Protein 1UOZ (pdb70)

Sequence (300 aa):
GHIEGRHANPLAGKPFYVDPASAAMVAARNANPPNAAEELLTSVANTPQQSSYWLDQAFPPATVGGTVARYTGAAQAAGAMPVLTLYGIPHRDCGSYASGGFATGTDYRGWIDAVASSGLGSSSSPATIIVEPDALAMMADCLSPDQRQERFDLVRYAVDTLTRDPAAAVYVDAGHSRRWLSAEEAMAARLNDVGVGRARGFSLNVSNFYTTDEEIGYGEAISGLTNGSSHYVIDTSRNGAGPAPDAPLNWCNPSGRALGAPPTTATAGAHADAYLWIKRPGESDGTCGRGEPQAGRFVSQYAIDLAHHNAGQ

Secondary structure (DSSP, 8-state):
---PPP---TTSSSPBPPPTT-HHHHHHHH-SS--HHHHHHHTS---EEE-TTS-HHHHHHHHHHHHHHHHHTT-B-EEEE---TTBGGGSTT-B--SSHHHHHHHHHHHHHHHTT--EEEEE-TTHHHHGGGS-HHHHHHHHHHHHHHHHHHTTSTTEEEEEE---TTSS-HHHHHHHHHHTTGGGSSEEEE-TT----HHHHHHHHHHHHHHTTT-EEEEE-TT-TT-PPPS-TTTTSS-SS----PPSBS--SSTTEEEEE--S-TTB----TTTTPPPTT-B-HHHHHHHHHHTT-

CATH classification: 3.20.20.40

Solvent-accessible surface area: 12615 Å² total; per-residue (Å²): 123,171,157,134,65,248,180,97,40,52,3,52,83,76,90,18,21,46,30,66,73,16,51,4,25,76,17,13,155,108,26,143,105,118,37,73,17,8,56,36,0,3,86,19,23,22,5,45,42,0,30,67,76,50,59,45,97,80,0,13,52,36,0,46,183,13,2,35,40,0,109,95,62,41,7,6,1,4,0,0,0,24,0,3,3,72,21,20,46,59,56,70,17,62,32,13,19,81,68,6,107,61,0,91,27,0,0,66,17,0,20,90,11,1,44,86,30,32,0,0,0,0,1,1,5,30,3,1,4,45,0,86,69,22,58,112,120,79,73,84,65,6,10,43,2,0,58,55,0,0,60,26,0,39,202,5,116,37,13,5,1,0,1,2,0,4,19,26,155,92,27,60,12,119,39,0,3,62,23,0,77,64,0,4,1,68,132,15,60,0,0,0,0,0,13,35,18,3,26,57,26,111,54,0,20,45,22,0,48,47,0,1,64,84,5,154,30,10,43,0,0,0,0,0,0,11,8,50,54,4,48,14,112,144,48,133,64,29,100,1,19,29,97,40,31,4,13,10,40,91,23,41,48,87,35,81,10,93,56,9,4,0,18,2,5,0,10,51,0,1,23,1,18,0,59,1,70,135,74,38,50,139,27,39,162,35,31,40,100,50,0,24,54,13,0,91,71,45,71,108

Organism: Mycobacterium tuberculosis (strain ATCC 25618 / H37Rv) (NCBI:txid83332)

Foldseek 3Di:
DDDDDDDDQLQPDFAADQDCPDPLNVCQVPDVVHDVLSVVLSRFHAAAEDEVVQFLVGVLVVLLVQLVVQVVVRHEHEYEYAAQACGPVPPLPGHHDPDLVRLLSNLLSNLNSCALGAYEYEYHACQLLVLVSDDPVVSVSSLQSLLSSLVRNCVNVNYQYAYEQEEPPGDALVSSLVSCVSSPQVSHQYHEYQQLHAAAPVSRLVSQVSNCVSNVNHAYEYAQQWHCPGFDPDDPLSSFLHALTARGDGWDCPDDHPRHRIHHNHDRFQAGCGCSVPRDDRGGDGHSVRSVRRHVSVVD

InterPro domains:
  IPR016288 1, 4-beta cellobiohydrolase [PF01341] (93-378)
  IPR016288 1, 4-beta cellobiohydrolase [PIRSF001100] (3-379)
  IPR016288 1, 4-beta cellobiohydrolase [PR00733] (111-130)
  IPR016288 1, 4-beta cellobiohydrolase [PR00733] (155-168)
  IPR016288 1, 4-beta cellobiohydrolase [PR00733] (183-198)
  IPR016288 1, 4-beta cellobiohydrolase [PR00733] (238-251)
  IPR016288 1, 4-beta cellobiohydrolase [PR00733] (268-278)
  IPR016288 1, 4-beta cellobiohydrolase [PR00733] (298-311)
  IPR016288 1, 4-beta cellobiohydrolase [PR00733] (316-336)
  IPR016288 1, 4-beta cellobiohydrolase [PR00733] (340-354)
  IPR016288 1, 4-beta cellobiohydrolase [PTHR34876] (52-378)
  IPR036434 1, 4-beta cellobiohydrolase superfamily [G3DSA:3.20.20.40] (95-380)
  IPR036434 1, 4-beta cellobiohydrolase superfamily [SSF51989] (85-379)

Structure (mmCIF, N/CA/C/O backbone):
data_1UOZ
#
_entry.id   1UOZ
#
_cell.length_a   61.940
_cell.length_b   92.627
_cell.length_c   46.677
_cell.angle_alpha   90.00
_cell.angle_beta   90.00
_cell.angle_gamma   90.00
#
_symmetry.space_group_name_H-M   'P 21 21 2'
#
loop_
_entity.id
_entity.type
_entity.pdbx_description
1 polymer 'PUTATIVE CELLULASE'
2 branched alpha-D-glucopyranose-(1-4)-1,4-dithio-beta-D-glucopyranose-(1-4)-1,4-dithio-beta-D-glucopyranose
3 non-polymer 4-thio-beta-D-glucopyranose
4 non-polymer GLYCEROL
5 non-polymer 'SULFATE ION'
6 water water
#
loop_
_atom_site.group_PDB
_atom_site.id
_atom_site.type_symbol
_atom_site.label_atom_id
_atom_site.label_alt_id
_atom_site.label_comp_id
_atom_site.label_asym_id
_atom_site.label_entity_id
_atom_site.label_seq_id
_atom_site.pdbx_PDB_ins_code
_atom_site.Cartn_x
_atom_site.Cartn_y
_atom_site.Cartn_z
_atom_site.occupancy
_atom_site.B_iso_or_equiv
_atom_site.auth_seq_id
_atom_site.auth_comp_id
_atom_site.auth_asym_id
_atom_site.auth_atom_id
_atom_site.pdbx_PDB_model_num
ATOM 1 N N . GLY A 1 15 ? -8.046 12.004 -23.246 1.00 23.36 80 GLY A N 1
ATOM 2 C CA . GLY A 1 15 ? -6.750 11.485 -23.755 1.00 23.03 80 GLY A CA 1
ATOM 3 C C . GLY A 1 15 ? -6.088 10.387 -22.928 1.00 21.38 80 GLY A C 1
ATOM 4 O O . GLY A 1 15 ? -6.507 10.001 -21.823 1.00 21.71 80 GLY A O 1
ATOM 5 N N . HIS A 1 16 ? -5.043 9.847 -23.522 1.00 19.32 81 HIS A N 1
ATOM 6 C CA . HIS A 1 16 ? -4.095 8.955 -22.881 1.00 16.68 81 HIS A CA 1
ATOM 7 C C . HIS A 1 16 ? -3.594 9.508 -21.542 1.00 15.23 81 HIS A C 1
ATOM 8 O O . HIS A 1 16 ? -3.403 10.741 -21.406 1.00 15.90 81 HIS A O 1
ATOM 15 N N . ILE A 1 17 ? -3.376 8.612 -20.576 1.00 15.30 82 ILE A N 1
ATOM 16 C CA . ILE A 1 17 ? -2.769 8.951 -19.308 1.00 15.37 82 ILE A CA 1
ATOM 17 C C . ILE A 1 17 ? -1.399 8.236 -19.200 1.00 14.14 82 ILE A C 1
ATOM 18 O O . ILE A 1 17 ? -1.339 7.001 -19.279 1.00 16.04 82 ILE A O 1
ATOM 23 N N . GLU A 1 18 ? -0.307 8.984 -19.059 1.00 13.98 83 GLU A N 1
ATOM 24 C CA . GLU A 1 18 ? 0.999 8.389 -18.919 1.00 13.73 83 GLU A CA 1
ATOM 25 C C . GLU A 1 18 ? 1.145 7.611 -17.625 1.00 13.80 83 GLU A C 1
ATOM 26 O O . GLU A 1 18 ? 0.476 7.888 -16.609 1.00 16.13 83 GLU A O 1
ATOM 32 N N . GLY A 1 19 ? 2.024 6.620 -17.647 1.00 14.37 84 GLY A N 1
ATOM 33 C CA . GLY A 1 19 ? 2.465 5.984 -16.425 1.00 15.39 84 GLY A CA 1
ATOM 34 C C . GLY A 1 19 ? 3.391 6.915 -15.650 1.00 16.66 84 GLY A C 1
ATOM 35 O O . GLY A 1 19 ? 3.855 7.942 -16.145 1.00 18.15 84 GLY A O 1
ATOM 36 N N . ARG A 1 20 ? 3.676 6.556 -14.406 1.00 18.21 85 ARG A N 1
ATOM 37 C CA . ARG A 1 20 ? 4.550 7.393 -13.574 1.00 19.88 85 ARG A CA 1
ATOM 38 C C . ARG A 1 20 ? 6.025 7.348 -14.029 1.00 20.38 85 ARG A C 1
ATOM 39 O O . ARG A 1 20 ? 6.529 6.298 -14.437 1.00 21.63 85 ARG A O 1
ATOM 47 N N . HIS A 1 21 ? 6.727 8.479 -13.965 1.00 22.16 86 HIS A N 1
ATOM 48 C CA . HIS A 1 21 ? 8.188 8.478 -14.126 1.00 22.83 86 HIS A CA 1
ATOM 49 C C . HIS A 1 21 ? 8.883 8.100 -12.825 1.00 23.25 86 HIS A C 1
ATOM 50 O O . HIS A 1 21 ? 9.991 7.553 -12.866 1.00 25.05 86 HIS A O 1
ATOM 57 N N . ALA A 1 23 ? 10.285 9.523 -10.311 1.00 20.59 88 ALA A N 1
ATOM 58 C CA . ALA A 1 23 ? 11.013 10.794 -10.240 1.00 18.41 88 ALA A CA 1
ATOM 59 C C . ALA A 1 23 ? 11.271 11.210 -8.791 1.00 15.55 88 ALA A C 1
ATOM 60 O O . ALA A 1 23 ? 10.717 10.663 -7.876 1.00 17.47 88 ALA A O 1
ATOM 62 N N . ASN A 1 24 ? 12.086 12.219 -8.605 1.00 12.49 89 ASN A N 1
ATOM 63 C CA . ASN A 1 24 ? 12.546 12.622 -7.274 1.00 9.21 89 ASN A CA 1
ATOM 64 C C . ASN A 1 24 ? 11.413 13.410 -6.601 1.00 8.85 89 ASN A C 1
ATOM 65 O O . ASN A 1 24 ? 11.042 14.458 -7.094 1.00 9.55 89 ASN A O 1
ATOM 70 N N . PRO A 1 25 ? 10.863 12.929 -5.474 1.00 8.60 90 PRO A N 1
ATOM 71 C CA . PRO A 1 25 ? 9.739 13.647 -4.843 1.00 8.61 90 PRO A CA 1
ATOM 72 C C . PRO A 1 25 ? 10.144 14.994 -4.257 1.00 7.46 90 PRO A C 1
ATOM 73 O O . PRO A 1 25 ? 9.264 15.805 -3.927 1.00 8.96 90 PRO A O 1
ATOM 77 N N . LEU A 1 26 ? 11.448 15.223 -4.119 1.00 7.24 91 LEU A N 1
ATOM 78 C CA . LEU A 1 26 ? 11.943 16.447 -3.540 1.00 6.80 91 LEU A CA 1
ATOM 79 C C . LEU A 1 26 ? 12.198 17.543 -4.571 1.00 7.41 91 LEU A C 1
ATOM 80 O O . LEU A 1 26 ? 12.498 18.677 -4.215 1.00 8.29 91 LEU A O 1
ATOM 85 N N . ALA A 1 27 ? 12.138 17.209 -5.857 1.00 8.54 92 ALA A N 1
ATOM 86 C CA . ALA A 1 27 ? 12.378 18.193 -6.905 1.00 9.67 92 ALA A CA 1
ATOM 87 C C . ALA A 1 27 ? 11.057 18.918 -7.201 1.00 10.85 92 ALA A C 1
ATOM 88 O O . ALA A 1 27 ? 9.972 18.361 -7.085 1.00 14.43 92 ALA A O 1
ATOM 90 N N . GLY A 1 28 ? 11.138 20.165 -7.528 1.00 11.88 93 GLY A N 1
ATOM 91 C CA . GLY A 1 28 ? 9.943 20.862 -8.020 1.00 12.81 93 GLY A CA 1
ATOM 92 C C . GLY A 1 28 ? 9.369 22.012 -7.257 1.00 13.51 93 GLY A C 1
ATOM 93 O O . GLY A 1 28 ? 8.640 22.816 -7.842 1.00 15.59 93 GLY A O 1
ATOM 94 N N . LYS A 1 29 ? 9.624 22.096 -5.962 1.00 12.27 94 LYS A N 1
ATOM 95 C CA . LYS A 1 29 ? 9.362 23.320 -5.230 1.00 12.26 94 LYS A CA 1
ATOM 96 C C . LYS A 1 29 ? 10.439 23.487 -4.166 1.00 9.55 94 LYS A C 1
ATOM 97 O O . LYS A 1 29 ? 11.169 22.533 -3.802 1.00 10.24 94 LYS A O 1
ATOM 103 N N . PRO A 1 30 ? 10.611 24.715 -3.715 1.00 8.46 95 PRO A N 1
ATOM 104 C CA . PRO A 1 30 ? 11.647 24.988 -2.725 1.00 8.54 95 PRO A CA 1
ATOM 105 C C . PRO A 1 30 ? 11.344 24.270 -1.427 1.00 6.30 95 PRO A C 1
ATOM 106 O O . PRO A 1 30 ? 10.193 23.988 -1.120 1.00 7.21 95 PRO A O 1
ATOM 110 N N . PHE A 1 31 ? 12.369 24.060 -0.627 1.00 6.48 96 PHE A N 1
ATOM 111 C CA . PHE A 1 31 ? 12.173 23.607 0.730 1.00 5.98 96 PHE A CA 1
ATOM 112 C C . PHE A 1 31 ? 11.702 24.754 1.610 1.00 5.80 96 PHE A C 1
ATOM 113 O O . PHE A 1 31 ? 12.091 25.901 1.433 1.00 6.91 96 PHE A O 1
ATOM 121 N N . TYR A 1 32 ? 10.835 24.432 2.564 1.00 5.82 97 TYR A N 1
ATOM 122 C CA . TYR A 1 32 ? 10.217 25.426 3.417 1.00 5.73 97 TYR A CA 1
ATOM 123 C C . TYR A 1 32 ? 11.190 26.021 4.430 1.00 5.74 97 TYR A C 1
ATOM 124 O O . TYR A 1 32 ? 11.864 25.281 5.144 1.00 6.64 97 TYR A O 1
ATOM 133 N N . VAL A 1 33 ? 11.211 27.340 4.512 1.00 6.24 98 VAL A N 1
ATOM 134 C CA . VAL A 1 33 ? 11.975 28.067 5.508 1.00 6.46 98 VAL A CA 1
ATOM 135 C C . VAL A 1 33 ? 11.050 28.338 6.693 1.00 6.85 98 VAL A C 1
ATOM 136 O O . VAL A 1 33 ? 10.049 29.031 6.575 1.00 8.34 98 VAL A O 1
ATOM 140 N N . ASP A 1 34 ? 11.378 27.790 7.854 1.00 7.34 99 ASP A N 1
ATOM 141 C CA . ASP A 1 34 ? 10.579 27.980 9.045 1.00 7.83 99 ASP A CA 1
ATOM 142 C C . ASP A 1 34 ? 10.675 29.449 9.482 1.00 7.41 99 ASP A C 1
ATOM 143 O O . ASP A 1 34 ? 11.761 29.929 9.845 1.00 8.28 99 ASP A O 1
ATOM 148 N N . PRO A 1 35 ? 9.570 30.181 9.476 1.00 8.53 100 PRO A N 1
ATOM 149 C CA . PRO A 1 35 ? 9.615 31.606 9.796 1.00 9.55 100 PRO A CA 1
ATOM 150 C C . PRO A 1 35 ? 9.811 31.900 11.277 1.00 9.48 100 PRO A C 1
ATOM 151 O O . PRO A 1 35 ? 10.016 33.072 11.614 1.00 12.16 100 PRO A O 1
ATOM 155 N N . ALA A 1 36 ? 9.716 30.901 12.138 1.00 9.74 101 ALA A N 1
ATOM 156 C CA . ALA A 1 36 ? 9.760 31.061 13.570 1.00 11.11 101 ALA A CA 1
ATOM 157 C C . ALA A 1 36 ? 10.900 30.261 14.190 1.00 10.26 101 ALA A C 1
ATOM 158 O O . ALA A 1 36 ? 10.880 30.016 15.382 1.00 11.63 101 ALA A O 1
ATOM 160 N N . SER A 1 37 ? 11.900 29.860 13.409 1.00 8.88 102 SER A N 1
ATOM 161 C CA . SER A 1 37 ? 13.016 29.135 13.956 1.00 8.75 102 SER A CA 1
ATOM 162 C C . SER A 1 37 ? 13.789 30.012 14.948 1.00 7.92 102 SER A C 1
ATOM 163 O O . SER A 1 37 ? 13.736 31.238 14.901 1.00 7.96 102 SER A O 1
ATOM 166 N N . ALA A 1 38 ? 14.577 29.349 15.795 1.00 7.78 103 ALA A N 1
ATOM 167 C CA . ALA A 1 38 ? 15.471 30.050 16.686 1.00 7.66 103 ALA A CA 1
ATOM 168 C C . ALA A 1 38 ? 16.443 30.911 15.899 1.00 7.64 103 ALA A C 1
ATOM 169 O O . ALA A 1 38 ? 16.762 32.033 16.333 1.00 8.11 103 ALA A O 1
ATOM 171 N N . ALA A 1 39 ? 16.914 30.450 14.741 1.00 7.71 104 ALA A N 1
ATOM 172 C CA . ALA A 1 39 ? 17.818 31.258 13.930 1.00 7.70 104 ALA A CA 1
ATOM 173 C C . ALA A 1 39 ? 17.116 32.519 13.440 1.00 7.36 104 ALA A C 1
ATOM 174 O O . ALA A 1 39 ? 17.719 33.591 13.420 1.00 7.68 104 ALA A O 1
ATOM 176 N N . MET A 1 40 ? 15.861 32.403 13.006 1.00 7.39 105 MET A N 1
ATOM 177 C CA . MET A 1 40 ? 15.143 33.576 12.546 1.00 7.72 105 MET A CA 1
ATOM 178 C C . MET A 1 40 ? 14.922 34.573 13.665 1.00 7.88 105 MET A C 1
ATOM 179 O O . MET A 1 40 ? 15.075 35.768 13.477 1.00 8.69 105 MET A O 1
ATOM 184 N N . VAL A 1 41 ? 14.583 34.089 14.845 1.00 7.97 106 VAL A N 1
ATOM 185 C CA . VAL A 1 41 ? 14.432 34.953 16.010 1.00 8.90 106 VAL A CA 1
ATOM 186 C C . VAL A 1 41 ? 15.750 35.673 16.278 1.00 8.61 106 VAL A C 1
ATOM 187 O O . VAL A 1 41 ? 15.766 36.903 16.520 1.00 9.74 106 VAL A O 1
ATOM 191 N N . ALA A 1 42 ? 16.853 34.949 16.272 1.00 8.68 107 ALA A N 1
ATOM 192 C CA . AL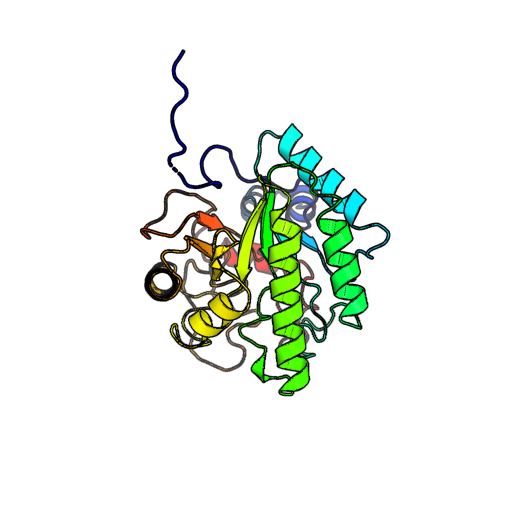A A 1 42 ? 18.164 35.575 16.508 1.00 9.26 107 ALA A CA 1
ATOM 193 C C . ALA A 1 42 ? 18.518 36.572 15.409 1.00 9.31 107 ALA A C 1
ATOM 194 O O . ALA A 1 42 ? 19.051 37.665 15.713 1.00 10.82 107 ALA A O 1
ATOM 196 N N . ALA A 1 43 ? 18.257 36.253 14.160 1.00 8.66 108 ALA A N 1
ATOM 197 C CA . ALA A 1 43 ? 18.602 37.142 13.054 1.00 8.96 108 ALA A CA 1
ATOM 198 C C . ALA A 1 43 ? 17.806 38.427 13.147 1.00 8.79 108 ALA A C 1
ATOM 199 O O . ALA A 1 43 ? 18.323 39.511 12.904 1.00 10.17 108 ALA A O 1
ATOM 201 N N . ARG A 1 44 ? 16.534 38.331 13.489 1.00 8.89 109 ARG A N 1
ATOM 202 C CA . ARG A 1 44 ? 15.678 39.497 13.602 1.00 10.89 109 ARG A CA 1
ATOM 203 C C . ARG A 1 44 ? 16.071 40.375 14.807 1.00 10.79 109 ARG A C 1
ATOM 204 O O . ARG A 1 44 ? 15.909 41.584 14.770 1.00 13.65 109 ARG A O 1
ATOM 218 N N . ASN A 1 45 ? 16.614 39.775 15.855 1.00 10.43 110 ASN A N 1
ATOM 219 C CA . ASN A 1 45 ? 17.007 40.488 17.065 1.00 10.85 110 ASN A CA 1
ATOM 220 C C . ASN A 1 45 ? 18.359 41.115 16.993 1.00 10.91 110 ASN A C 1
ATOM 221 O O . ASN A 1 45 ? 18.632 42.035 17.783 1.00 12.50 110 ASN A O 1
ATOM 226 N N . ALA A 1 46 ? 19.217 40.663 16.086 1.00 10.89 111 ALA A N 1
ATOM 227 C CA . ALA A 1 46 ? 20.590 41.129 16.014 1.00 11.57 111 ALA A CA 1
ATOM 228 C C . ALA A 1 46 ? 20.630 42.640 15.799 1.00 10.87 111 ALA A C 1
ATOM 229 O O . ALA A 1 46 ? 19.999 43.186 14.916 1.00 12.29 111 ALA A O 1
ATOM 231 N N . ASN A 1 47 ? 21.410 43.307 16.635 1.00 12.06 112 ASN A N 1
ATOM 232 C CA . ASN A 1 47 ? 21.541 44.736 16.580 1.00 11.11 112 ASN A CA 1
ATOM 233 C C . ASN A 1 47 ? 23.031 45.092 16.689 1.00 13.24 112 ASN A C 1
ATOM 234 O O . ASN A 1 47 ? 23.510 45.053 17.809 1.00 15.97 112 ASN A O 1
ATOM 239 N N . PRO A 1 48 ? 23.738 45.396 15.588 1.00 13.46 113 PRO A N 1
ATOM 240 C CA . PRO A 1 48 ? 23.169 45.586 14.260 1.00 13.38 113 PRO A CA 1
ATOM 241 C C . PRO A 1 48 ? 22.876 44.241 13.598 1.00 11.51 113 PRO A C 1
ATOM 242 O O . PRO A 1 48 ? 23.360 43.207 14.071 1.00 13.11 113 PRO A O 1
ATOM 246 N N . PRO A 1 49 ? 22.218 44.273 12.454 1.00 13.74 114 PRO A N 1
ATOM 247 C CA . PRO A 1 49 ? 21.981 43.053 11.701 1.00 13.91 114 PRO A CA 1
ATOM 248 C C . PRO A 1 49 ? 23.302 42.273 11.511 1.00 12.22 114 PRO A C 1
ATOM 249 O O . PRO A 1 49 ? 24.369 42.873 11.316 1.00 13.50 114 PRO A O 1
ATOM 253 N N . ASN A 1 50 ? 23.214 40.940 11.536 1.00 11.30 115 ASN A N 1
ATOM 254 C CA . ASN A 1 50 ? 24.357 40.076 11.349 1.00 9.61 115 ASN A CA 1
ATOM 255 C C A ASN A 1 50 ? 24.216 39.237 10.092 0.60 9.39 115 ASN A C 1
ATOM 256 C C B ASN A 1 50 ? 23.961 39.291 10.115 0.40 9.36 115 ASN A C 1
ATOM 257 O O A ASN A 1 50 ? 23.225 38.497 9.940 0.60 10.08 115 ASN A O 1
ATOM 258 O O B ASN A 1 50 ? 23.116 38.399 10.173 0.40 10.03 115 ASN A O 1
ATOM 263 N N A ALA A 1 51 ? 25.210 39.328 9.204 0.60 8.75 116 ALA A N 1
ATOM 264 N N B ALA A 1 51 ? 24.514 39.686 8.982 0.40 8.52 116 ALA A N 1
ATOM 265 C CA A ALA A 1 51 ? 25.146 38.655 7.887 0.60 8.50 116 ALA A CA 1
ATOM 266 C CA B ALA A 1 51 ? 24.190 39.061 7.707 0.40 8.44 116 ALA A CA 1
ATOM 267 C C A ALA A 1 51 ? 25.067 37.144 8.028 0.60 7.63 116 ALA A C 1
ATOM 268 C C B ALA A 1 51 ? 24.269 37.545 7.733 0.40 7.10 116 ALA A C 1
ATOM 269 O O A ALA A 1 51 ? 24.359 36.455 7.274 0.60 7.79 116 ALA A O 1
ATOM 270 O O B ALA A 1 51 ? 23.500 36.858 7.061 0.40 7.12 116 ALA A O 1
ATOM 273 N N A GLU A 1 52 ? 25.811 36.611 8.993 0.60 8.01 117 GLU A N 1
ATOM 274 N N B GLU A 1 52 ? 25.228 37.029 8.479 0.40 7.47 117 GLU A N 1
ATOM 275 C CA A GLU A 1 52 ? 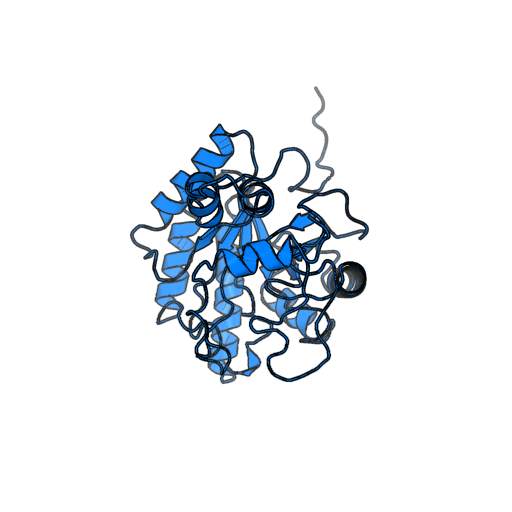25.887 35.166 9.235 0.60 8.26 117 GLU A CA 1
ATOM 276 C CA B GLU A 1 52 ? 25.483 35.599 8.474 0.40 8.41 117 GLU A CA 1
ATOM 277 C C A GLU A 1 52 ? 24.554 34.621 9.701 0.60 8.03 117 GLU A C 1
ATOM 278 C C B GLU A 1 52 ? 24.400 34.852 9.272 0.40 8.70 117 GLU A C 1
ATOM 279 O O A GLU A 1 52 ? 24.025 33.663 9.100 0.60 8.60 117 GLU A O 1
ATOM 280 O O B GLU A 1 52 ? 23.929 33.767 8.900 0.40 9.27 117 GLU A O 1
ATOM 291 N N A LEU A 1 53 ? 23.974 35.275 10.706 0.60 7.35 118 LEU A N 1
ATOM 292 N N B LEU A 1 53 ? 23.971 35.436 10.375 0.40 8.83 118 LEU A N 1
ATOM 293 C CA A LEU A 1 53 ? 22.687 34.822 11.225 0.60 7.44 118 LEU A CA 1
ATOM 294 C CA B LEU A 1 53 ? 22.861 34.852 11.096 0.40 8.49 118 LEU A CA 1
ATOM 295 C C A LEU A 1 53 ? 21.584 34.924 10.197 0.60 6.68 118 LEU A C 1
ATOM 296 C C B LEU A 1 53 ? 21.620 34.928 10.193 0.40 7.19 118 LEU A C 1
ATOM 297 O O A LEU A 1 53 ? 20.771 34.016 10.088 0.60 7.62 118 LEU A O 1
ATOM 298 O O B LEU A 1 53 ? 20.795 34.010 10.120 0.40 7.69 118 LEU A O 1
ATOM 307 N N . THR A 1 54 ? 21.511 36.035 9.478 1.00 7.97 119 THR A N 1
ATOM 308 C CA . THR A 1 54 ? 20.493 36.167 8.473 1.00 8.84 119 THR A CA 1
ATOM 309 C C . THR A 1 54 ? 20.586 35.083 7.404 1.00 8.52 119 THR A C 1
ATOM 310 O O . THR A 1 54 ? 19.547 34.519 7.002 1.00 10.38 119 THR A O 1
ATOM 314 N N . SER A 1 55 ? 21.779 34.794 6.960 1.00 8.63 120 SER A N 1
ATOM 315 C CA . SER A 1 55 ? 21.973 33.769 5.929 1.00 9.75 120 SER A CA 1
ATOM 316 C C . SER A 1 55 ? 21.426 32.427 6.426 1.00 7.31 120 SER A C 1
ATOM 317 O O . SER A 1 55 ? 20.696 31.713 5.730 1.00 7.90 120 SER A O 1
ATOM 320 N N . VAL A 1 56 ? 21.833 32.047 7.638 1.00 6.23 121 VAL A N 1
ATOM 321 C CA . VAL A 1 56 ? 21.406 30.783 8.209 1.00 6.06 121 VAL A CA 1
ATOM 322 C C . VAL A 1 56 ? 19.887 30.739 8.377 1.00 5.77 121 VAL A C 1
ATOM 323 O O . VAL A 1 56 ? 19.233 29.753 8.014 1.00 5.93 121 VAL A O 1
ATOM 327 N N . ALA A 1 57 ? 19.310 31.815 8.915 1.00 6.25 122 ALA A N 1
ATOM 328 C CA . ALA A 1 57 ? 17.885 31.881 9.167 1.00 7.18 122 ALA A CA 1
ATOM 329 C C . ALA A 1 57 ? 17.069 31.722 7.894 1.00 7.29 122 ALA A C 1
ATOM 330 O O . ALA A 1 57 ? 15.950 31.193 7.916 1.00 8.13 122 ALA A O 1
ATOM 332 N N . ASN A 1 58 ? 17.589 32.212 6.781 1.00 6.73 123 ASN A N 1
ATOM 333 C CA . ASN A 1 58 ? 16.889 32.182 5.503 1.00 7.55 123 ASN A CA 1
ATOM 334 C C . ASN A 1 58 ? 17.151 30.904 4.732 1.00 6.35 123 ASN A C 1
ATOM 335 O O . ASN A 1 58 ? 16.664 30.794 3.603 1.00 8.14 123 ASN A O 1
ATOM 340 N N . THR A 1 59 ? 17.845 29.928 5.297 1.00 5.54 124 THR A N 1
ATOM 341 C CA . THR A 1 59 ? 18.107 28.663 4.633 1.00 5.60 124 THR A CA 1
ATOM 342 C C . THR A 1 59 ? 17.120 27.622 5.181 1.00 5.17 124 THR A C 1
ATOM 343 O O . THR A 1 59 ? 17.024 27.487 6.405 1.00 5.67 124 THR A O 1
ATOM 347 N N . PRO A 1 60 ? 16.421 26.882 4.336 1.00 4.90 125 PRO A N 1
ATOM 348 C CA . PRO A 1 60 ? 15.461 25.889 4.825 1.00 5.05 125 PRO A CA 1
ATOM 349 C C . PRO A 1 60 ? 16.161 24.777 5.566 1.00 4.58 125 PRO A C 1
ATOM 350 O O . PRO A 1 60 ? 17.197 24.278 5.120 1.00 5.56 125 PRO A O 1
ATOM 354 N N A GLN A 1 61 ? 15.591 24.376 6.711 0.70 5.03 126 GLN A N 1
ATOM 355 N N B GLN A 1 61 ? 15.570 24.308 6.641 0.30 4.44 126 GLN A N 1
ATOM 356 C CA A GLN A 1 61 ? 16.189 23.351 7.552 0.70 5.03 126 GLN A CA 1
ATOM 357 C CA B GLN A 1 61 ? 16.205 23.316 7.503 0.30 5.42 126 GLN A CA 1
ATOM 358 C C A GLN A 1 61 ? 15.181 22.258 7.810 0.70 6.19 126 GLN A C 1
ATOM 359 C C B GLN A 1 61 ? 15.202 22.153 7.655 0.30 6.73 126 GLN A C 1
ATOM 360 O O A GLN A 1 61 ? 14.646 21.702 6.859 0.70 7.97 126 GLN A O 1
ATOM 361 O O B GLN A 1 61 ? 14.596 21.785 6.662 0.30 7.76 126 GLN A O 1
ATOM 367 N N A SER A 1 62 ? 15.027 21.746 8.969 0.70 5.75 127 SER A N 1
ATOM 368 N N B SER A 1 62 ? 15.173 21.432 8.757 0.30 5.39 127 SER A N 1
ATOM 369 C CA A SER A 1 62 ? 14.011 20.744 9.239 0.70 5.27 127 SER A CA 1
ATOM 370 C CA B SER A 1 62 ? 14.087 20.545 9.180 0.30 5.29 127 SER A CA 1
ATOM 371 C C A SER A 1 62 ? 13.486 21.034 10.587 0.70 5.09 127 SER A C 1
ATOM 372 C C B SER A 1 62 ? 13.511 20.987 10.564 0.30 5.18 127 SER A C 1
ATOM 373 O O A SER A 1 62 ? 14.202 21.568 11.441 0.70 7.22 127 SER A O 1
ATOM 374 O O B SER A 1 62 ? 14.213 21.575 11.404 0.30 6.90 127 SER A O 1
ATOM 379 N N . TYR A 1 63 ? 12.250 20.633 10.809 1.00 5.14 128 TYR A N 1
ATOM 380 C CA . TYR A 1 63 ? 11.519 20.913 12.063 1.00 5.23 128 TYR A CA 1
ATOM 381 C C . TYR A 1 63 ? 11.484 19.651 12.890 1.00 4.52 128 TYR A C 1
ATOM 382 O O . TYR A 1 63 ? 10.928 18.643 12.478 1.00 5.24 128 TYR A O 1
ATOM 391 N N . TRP A 1 64 ? 12.153 19.674 14.045 1.00 4.84 129 TRP A N 1
ATOM 392 C CA . TRP A 1 64 ? 12.326 18.485 14.879 1.00 4.85 129 TRP A CA 1
ATOM 393 C C . TRP A 1 64 ? 11.186 18.330 15.864 1.00 5.19 129 TRP A C 1
ATOM 394 O O . TRP A 1 64 ? 10.858 19.266 16.606 1.00 6.26 129 TRP A O 1
ATOM 405 N N . LEU A 1 65 ? 10.592 17.149 15.886 1.00 4.88 130 LEU A N 1
ATOM 406 C CA . LEU A 1 65 ? 9.522 16.809 16.798 1.00 5.15 130 LEU A CA 1
ATOM 407 C C . LEU A 1 65 ? 9.943 15.641 17.677 1.00 4.89 130 LEU A C 1
ATOM 408 O O . LEU A 1 65 ? 10.536 14.683 17.202 1.00 5.91 130 LEU A O 1
ATOM 413 N N . ASP A 1 66 ? 9.586 15.682 18.951 1.00 5.21 131 ASP A N 1
ATOM 414 C CA . ASP A 1 66 ? 9.939 14.639 19.919 1.00 5.84 131 ASP A CA 1
ATOM 415 C C . ASP A 1 66 ? 8.853 14.529 20.967 1.00 5.45 131 ASP A C 1
ATOM 416 O O . ASP A 1 66 ? 7.715 14.917 20.763 1.00 6.17 131 ASP A O 1
ATOM 421 N N . GLN A 1 67 ? 9.226 13.964 22.107 1.00 6.39 132 GLN A N 1
ATOM 422 C CA . GLN A 1 67 ? 8.273 13.691 23.177 1.00 7.44 132 GLN A CA 1
ATOM 423 C C . GLN A 1 67 ? 7.717 14.928 23.836 1.00 7.19 132 GLN A C 1
ATOM 424 O O . GLN A 1 67 ? 6.779 14.830 24.636 1.00 9.82 132 GLN A O 1
ATOM 430 N N . ALA A 1 68 ? 8.239 16.108 23.548 1.00 7.19 133 ALA A N 1
ATOM 431 C CA . ALA A 1 68 ? 7.595 17.353 23.967 1.00 8.06 133 ALA A CA 1
ATOM 432 C C . ALA A 1 68 ? 6.281 17.619 23.265 1.00 7.29 133 ALA A C 1
ATOM 433 O O . ALA A 1 68 ? 5.551 18.520 23.658 1.00 8.66 133 ALA A O 1
ATOM 435 N N . PHE A 1 69 ? 5.970 16.863 22.219 1.00 6.76 134 PHE A N 1
ATOM 436 C CA . PHE A 1 69 ? 4.735 17.000 21.444 1.00 6.38 134 PHE A CA 1
ATOM 437 C C . PHE A 1 69 ? 3.950 15.718 21.650 1.00 6.00 134 PHE A C 1
ATOM 438 O O . PHE A 1 69 ? 4.226 14.704 21.029 1.00 7.11 134 PHE A O 1
ATOM 446 N N . PRO A 1 70 ? 2.999 15.695 22.596 1.00 6.53 135 PRO A N 1
ATOM 447 C CA . PRO A 1 70 ? 2.380 14.426 22.953 1.00 6.88 135 PRO A CA 1
ATOM 448 C C . PRO A 1 70 ? 1.503 13.891 21.841 1.00 6.02 135 PRO A C 1
ATOM 449 O O . PRO A 1 70 ? 0.995 14.661 21.019 1.00 6.13 135 PRO A O 1
ATOM 453 N N . PRO A 1 71 ? 1.234 12.591 21.830 1.00 6.21 136 PRO A N 1
ATOM 454 C CA . PRO A 1 71 ? 0.313 12.019 20.836 1.00 6.29 136 PRO A CA 1
ATOM 455 C C . PRO A 1 71 ? -0.996 12.757 20.791 1.00 6.28 136 PRO A C 1
ATOM 456 O O . PRO A 1 71 ? -1.597 12.877 19.712 1.00 7.41 136 PRO A O 1
ATOM 460 N N . ALA A 1 72 ? -1.503 13.248 21.928 1.00 6.73 137 ALA A N 1
ATOM 461 C CA . ALA A 1 72 ? -2.790 13.917 21.940 1.00 7.61 137 ALA A CA 1
ATOM 462 C C . ALA A 1 72 ? -2.847 15.165 21.100 1.00 7.05 137 ALA A C 1
ATOM 463 O O . ALA A 1 72 ? -3.954 15.541 20.690 1.00 8.71 137 ALA A O 1
ATOM 465 N N . THR A 1 73 ? -1.728 15.833 20.845 1.00 6.33 138 THR A N 1
ATOM 466 C CA . THR A 1 73 ? -1.747 17.097 20.160 1.00 6.66 138 THR A CA 1
ATOM 467 C C . THR A 1 73 ? -0.821 17.204 18.951 1.00 6.15 138 THR A C 1
ATOM 468 O O . THR A 1 73 ? -0.959 18.161 18.193 1.00 6.94 138 THR A O 1
ATOM 472 N N . VAL A 1 74 ? 0.107 16.264 18.757 1.00 5.86 139 VAL A N 1
ATOM 473 C CA . VAL A 1 74 ? 1.093 16.424 17.710 1.00 5.63 139 VAL A CA 1
ATOM 474 C C . VAL A 1 74 ? 0.462 16.440 16.318 1.00 5.85 139 VAL A C 1
ATOM 475 O O . VAL A 1 74 ? 1.023 17.046 15.401 1.00 5.88 139 VAL A O 1
ATOM 479 N N . GLY A 1 75 ? -0.667 15.781 16.136 1.00 5.95 140 GLY A N 1
ATOM 480 C CA . GLY A 1 75 ? -1.319 15.818 14.829 1.00 6.39 140 GLY A CA 1
ATOM 481 C C . GLY A 1 75 ? -1.625 17.244 14.400 1.00 6.17 140 GLY A C 1
ATOM 482 O O . GLY A 1 75 ? -1.381 17.619 13.251 1.00 6.42 140 GLY A O 1
ATOM 483 N N . GLY A 1 76 ? -2.184 18.038 15.305 1.00 6.09 141 GLY A N 1
ATOM 484 C CA . GLY A 1 76 ? -2.481 19.408 14.951 1.00 6.56 141 GLY A CA 1
ATOM 485 C C . GLY A 1 76 ? -1.245 20.222 14.692 1.00 6.09 141 GLY A C 1
ATOM 486 O O . GLY A 1 76 ? -1.226 21.094 13.823 1.00 6.53 141 GLY A O 1
ATOM 487 N N . THR A 1 77 ? -0.177 19.961 15.434 1.00 5.83 142 THR A N 1
ATOM 488 C CA . THR A 1 77 ? 1.101 20.636 15.210 1.00 6.18 142 THR A CA 1
ATOM 489 C C . THR A 1 77 ? 1.627 20.326 13.790 1.00 5.81 142 THR A C 1
ATOM 490 O O . THR A 1 77 ? 2.086 21.229 13.054 1.00 6.40 142 THR A O 1
ATOM 494 N N . VAL A 1 78 ? 1.573 19.061 13.422 1.00 5.48 143 VAL A N 1
ATOM 495 C CA . VAL A 1 78 ? 2.026 18.618 12.100 1.00 5.74 143 VAL A CA 1
ATOM 496 C C . VAL A 1 78 ? 1.154 19.211 10.996 1.00 5.96 143 VAL A C 1
ATOM 497 O O . VAL A 1 78 ? 1.673 19.712 9.988 1.00 6.66 143 VAL A O 1
ATOM 501 N N . ALA A 1 79 ? -0.155 19.171 11.168 1.00 6.21 144 ALA A N 1
ATOM 502 C CA . ALA A 1 79 ? -1.055 19.740 10.152 1.00 6.95 144 ALA A CA 1
ATOM 503 C C . ALA A 1 79 ? -0.791 21.232 9.982 1.00 6.98 144 ALA A C 1
ATOM 504 O O . ALA A 1 79 ? -0.820 21.753 8.848 1.00 7.12 144 ALA A O 1
ATOM 506 N N . ARG A 1 80 ? -0.551 21.949 11.068 1.00 6.73 145 ARG A N 1
ATOM 507 C CA . ARG A 1 80 ? -0.287 23.381 10.983 1.00 6.91 145 ARG A CA 1
ATOM 508 C C . ARG A 1 80 ? 0.984 23.617 10.157 1.00 6.75 145 ARG A C 1
ATOM 509 O O . ARG A 1 80 ? 1.013 24.493 9.294 1.00 6.99 145 ARG A O 1
ATOM 517 N N . TYR A 1 81 ? 2.047 22.883 10.447 1.00 6.71 146 TYR A N 1
ATOM 518 C CA . TYR A 1 81 ? 3.323 23.083 9.780 1.00 6.96 146 TYR A CA 1
ATOM 519 C C . TYR A 1 81 ? 3.247 22.718 8.299 1.00 6.22 146 TYR A C 1
ATOM 520 O O . TYR A 1 81 ? 3.701 23.473 7.433 1.00 6.53 146 TYR A O 1
ATOM 529 N N . THR A 1 82 ? 2.673 21.568 8.003 1.00 6.02 147 THR A N 1
ATOM 530 C CA . THR A 1 82 ? 2.572 21.162 6.607 1.00 6.30 147 THR A CA 1
ATOM 531 C C . THR A 1 82 ? 1.609 22.066 5.838 1.00 6.06 147 THR A C 1
ATOM 532 O O . THR A 1 82 ? 1.852 22.316 4.649 1.00 6.18 147 THR A O 1
ATOM 536 N N . GLY A 1 83 ? 0.552 22.522 6.476 1.00 5.97 148 GLY A N 1
ATOM 537 C CA . GLY A 1 83 ? -0.340 23.454 5.836 1.00 6.17 148 GLY A CA 1
ATOM 538 C C . GLY A 1 83 ? 0.311 24.801 5.573 1.00 5.80 148 GLY A C 1
ATOM 539 O O . GLY A 1 83 ? 0.078 25.420 4.520 1.00 6.26 148 GLY A O 1
ATOM 540 N N . ALA A 1 84 ? 1.141 25.271 6.500 1.00 5.72 149 ALA A N 1
ATOM 541 C CA . ALA A 1 84 ? 1.886 26.514 6.308 1.00 6.19 149 ALA A CA 1
ATOM 542 C C . ALA A 1 84 ? 2.848 26.367 5.157 1.00 5.44 149 ALA A C 1
ATOM 543 O O . ALA A 1 84 ? 3.001 27.263 4.325 1.00 5.89 149 ALA A O 1
ATOM 545 N N . ALA A 1 85 ? 3.537 25.227 5.073 1.00 5.29 150 ALA A N 1
ATOM 546 C CA . ALA A 1 85 ? 4.468 25.027 3.961 1.00 5.45 150 ALA A CA 1
ATOM 547 C C . ALA A 1 85 ? 3.709 25.035 2.631 1.00 5.45 150 ALA A C 1
ATOM 548 O O . ALA A 1 85 ? 4.159 25.644 1.657 1.00 5.99 150 ALA A O 1
ATOM 550 N N . GLN A 1 86 ? 2.586 24.352 2.579 1.00 5.67 151 GLN A N 1
ATOM 551 C CA . GLN A 1 86 ? 1.767 24.339 1.377 1.00 5.89 151 GLN A CA 1
ATOM 552 C C . GLN A 1 86 ? 1.328 25.770 1.002 1.00 5.82 151 GLN A C 1
ATOM 553 O O . GLN A 1 86 ? 1.349 26.123 -0.204 1.00 6.79 151 GLN A O 1
ATOM 564 N N . ALA A 1 87 ? 0.960 26.594 1.972 1.00 5.45 152 ALA A N 1
ATOM 565 C CA . ALA A 1 87 ? 0.584 27.976 1.714 1.00 5.08 152 ALA A CA 1
ATOM 566 C C . ALA A 1 87 ? 1.765 28.810 1.207 1.00 4.95 152 ALA A C 1
ATOM 567 O O . ALA A 1 87 ? 1.561 29.823 0.561 1.00 5.81 152 ALA A O 1
ATOM 569 N N . ALA A 1 88 ? 2.992 28.368 1.495 1.00 5.59 153 ALA A N 1
ATOM 570 C CA . ALA A 1 88 ? 4.193 28.995 1.010 1.00 6.23 153 ALA A CA 1
ATOM 571 C C . ALA A 1 88 ? 4.674 28.387 -0.317 1.00 6.40 153 ALA A C 1
ATOM 572 O O . ALA A 1 88 ? 5.699 28.802 -0.845 1.00 8.45 153 ALA A O 1
ATOM 574 N N . GLY A 1 89 ? 3.976 27.406 -0.863 1.00 6.35 154 GLY A N 1
ATOM 575 C CA . GLY A 1 89 ? 4.389 26.708 -2.079 1.00 6.74 154 GLY A CA 1
ATOM 576 C C . GLY A 1 89 ? 5.665 25.943 -1.919 1.00 6.08 154 GLY A C 1
ATOM 577 O O . GLY A 1 89 ? 6.433 25.836 -2.878 1.00 7.25 154 GLY A O 1
ATOM 578 N N . ALA A 1 90 ? 5.896 25.358 -0.737 1.00 5.98 155 ALA A N 1
ATOM 579 C CA . ALA A 1 90 ? 7.176 24.790 -0.382 1.00 5.84 155 ALA A CA 1
ATOM 580 C C . ALA A 1 90 ? 7.015 23.426 0.256 1.00 5.28 155 ALA A C 1
ATOM 581 O O . ALA A 1 90 ? 5.967 23.096 0.815 1.00 6.21 155 ALA A O 1
ATOM 583 N N . MET A 1 91 ? 8.083 22.640 0.198 1.00 5.26 156 MET A N 1
ATOM 584 C CA . MET A 1 91 ? 8.139 21.303 0.782 1.00 5.02 156 MET A CA 1
ATOM 585 C C . MET A 1 91 ? 8.643 21.376 2.223 1.00 4.99 156 MET A C 1
ATOM 586 O O . MET A 1 91 ? 9.801 21.766 2.432 1.00 5.59 156 MET A O 1
ATOM 591 N N . PRO A 1 92 ? 7.826 21.009 3.210 1.00 5.15 157 PRO A N 1
ATOM 592 C CA . PRO A 1 92 ? 8.310 20.989 4.606 1.00 5.39 157 PRO A CA 1
ATOM 593 C C . PRO A 1 92 ? 9.148 19.752 4.848 1.00 4.94 157 PRO A C 1
ATOM 594 O O . PRO A 1 92 ? 8.791 18.675 4.390 1.00 6.49 157 PRO A O 1
ATOM 598 N N . VAL A 1 93 ? 10.194 19.895 5.654 1.00 5.11 158 VAL A N 1
ATOM 599 C CA . VAL A 1 93 ? 11.006 18.788 6.129 1.00 4.32 158 VAL A CA 1
ATOM 600 C C . VAL A 1 93 ? 10.805 18.693 7.633 1.00 4.33 158 VAL A C 1
ATOM 601 O O . VAL A 1 93 ? 11.011 19.681 8.366 1.00 4.61 158 VAL A O 1
ATOM 605 N N . LEU A 1 94 ? 10.389 17.516 8.072 1.00 4.58 159 LEU A N 1
ATOM 606 C CA . LEU A 1 94 ? 10.160 17.218 9.493 1.00 5.09 159 LEU A CA 1
ATOM 607 C C . LEU A 1 94 ? 11.078 16.100 9.916 1.00 4.62 159 LEU A C 1
ATOM 608 O O . LEU A 1 94 ? 11.235 15.138 9.187 1.00 6.32 159 LEU A O 1
ATOM 617 N N . THR A 1 95 ? 11.646 16.238 11.106 1.00 4.42 160 THR A N 1
ATOM 618 C CA . THR A 1 95 ? 12.523 15.220 11.671 1.00 3.98 160 THR A CA 1
ATOM 619 C C . THR A 1 95 ? 11.848 14.642 12.904 1.00 4.11 160 THR A C 1
ATOM 620 O O . THR A 1 95 ? 11.566 15.388 13.835 1.00 5.49 160 THR A O 1
ATOM 624 N N . LEU A 1 96 ? 11.584 13.347 12.893 1.00 3.93 161 LEU A N 1
ATOM 625 C CA . LEU A 1 96 ? 10.987 12.667 14.037 1.00 4.40 161 LEU A CA 1
ATOM 626 C C . LEU A 1 96 ? 12.085 12.117 14.911 1.00 4.19 161 LEU A C 1
ATOM 627 O O . LEU A 1 96 ? 12.916 11.339 14.447 1.00 4.93 161 LEU A O 1
ATOM 632 N N . TYR A 1 97 ? 12.087 12.498 16.182 1.00 4.12 162 TYR A N 1
ATOM 633 C CA . TYR A 1 97 ? 13.167 12.176 17.094 1.00 4.46 162 TYR A CA 1
ATOM 634 C C . TYR A 1 97 ? 12.592 11.836 18.477 1.00 4.72 162 TYR A C 1
ATOM 635 O O . TYR A 1 97 ? 12.892 12.472 19.472 1.00 5.40 162 TYR A O 1
ATOM 644 N N . GLY A 1 98 ? 11.720 10.834 18.481 1.00 4.80 163 GLY A N 1
ATOM 645 C CA . GLY A 1 98 ? 11.005 10.415 19.679 1.00 5.38 163 GLY A CA 1
ATOM 646 C C . GLY A 1 98 ? 11.251 8.992 20.134 1.00 4.98 163 GLY A C 1
ATOM 647 O O . GLY A 1 98 ? 10.520 8.531 21.024 1.00 5.49 163 GLY A O 1
ATOM 648 N N . ILE A 1 99 ? 12.214 8.277 19.564 1.00 4.96 164 ILE A N 1
ATOM 649 C CA . ILE A 1 99 ? 12.341 6.852 19.821 1.00 5.23 164 ILE A CA 1
ATOM 650 C C . ILE A 1 99 ? 12.580 6.601 21.321 1.00 5.42 164 ILE A C 1
ATOM 651 O O . ILE A 1 99 ? 13.310 7.339 21.986 1.00 5.85 164 ILE A O 1
ATOM 656 N N . PRO A 1 100 ? 11.999 5.519 21.876 1.00 5.44 165 PRO A N 1
ATOM 657 C CA . PRO A 1 100 ? 12.346 5.178 23.257 1.00 6.04 165 PRO A CA 1
ATOM 658 C C . PRO A 1 100 ? 13.851 4.947 23.389 1.00 6.19 165 PRO A C 1
ATOM 659 O O . PRO A 1 100 ? 14.520 4.430 22.511 1.00 6.19 165 PRO A O 1
ATOM 663 N N . HIS A 1 101 ? 14.378 5.324 24.557 1.00 6.50 166 HIS A N 1
ATOM 664 C CA . HIS A 1 101 ? 15.804 5.197 24.838 1.00 6.77 166 HIS A CA 1
ATOM 665 C C . HIS A 1 101 ? 16.629 6.040 23.871 1.00 6.40 166 HIS A C 1
ATOM 666 O O . HIS A 1 101 ? 17.732 5.683 23.475 1.00 7.03 166 HIS A O 1
ATOM 673 N N . ARG A 1 102 ? 16.084 7.203 23.515 1.00 6.66 167 ARG A N 1
ATOM 674 C CA . ARG A 1 102 ? 16.719 8.077 22.537 1.00 6.69 167 ARG A CA 1
ATOM 675 C C . ARG A 1 102 ? 18.145 8.413 22.984 1.00 6.54 167 ARG A C 1
ATOM 676 O O . ARG A 1 102 ? 18.413 8.706 24.149 1.00 7.34 167 ARG A O 1
ATOM 684 N N . ASP A 1 103 ? 19.069 8.377 22.037 1.00 6.76 168 ASP A N 1
ATOM 685 C CA . ASP A 1 103 ? 20.465 8.706 22.256 1.00 7.00 168 ASP A CA 1
ATOM 686 C C . ASP A 1 103 ? 21.135 7.792 23.260 1.00 7.45 168 ASP A C 1
ATOM 687 O O . ASP A 1 103 ? 22.216 8.131 23.761 1.00 8.23 168 ASP A O 1
ATOM 692 N N . CYS A 1 104 ? 20.543 6.635 23.551 1.00 8.44 169 CYS A N 1
ATOM 693 C CA . CYS A 1 104 ? 21.087 5.724 24.535 1.00 8.99 169 CYS A CA 1
ATOM 694 C C . CYS A 1 104 ? 21.414 6.441 25.841 1.00 9.86 169 CYS A C 1
ATOM 695 O O . CYS A 1 104 ? 22.343 6.061 26.534 1.00 12.48 169 CYS A O 1
ATOM 698 N N . GLY A 1 105 ? 20.599 7.427 26.202 1.00 10.49 170 GLY A N 1
ATOM 699 C CA . GLY A 1 105 ? 20.720 8.121 27.460 1.00 12.06 170 GLY A CA 1
ATOM 700 C C . GLY A 1 105 ? 21.873 9.107 27.577 1.00 11.41 170 GLY A C 1
ATOM 701 O O . GLY A 1 105 ? 22.184 9.548 28.671 1.00 13.69 170 GLY A O 1
ATOM 702 N N . SER A 1 106 ? 22.461 9.514 26.448 1.00 9.84 171 SER A N 1
ATOM 703 C CA . SER A 1 106 ? 23.575 10.456 26.413 1.00 10.22 171 SER A CA 1
ATOM 704 C C . SER A 1 106 ? 23.024 11.900 26.302 1.00 8.65 171 SER A C 1
ATOM 705 O O . SER A 1 106 ? 21.945 12.189 26.814 1.00 9.44 171 SER A O 1
ATOM 708 N N . TYR A 1 107 ? 23.791 12.809 25.696 1.00 8.49 172 TYR A N 1
ATOM 709 C CA . TYR A 1 107 ? 23.495 14.227 25.761 1.00 8.16 172 TYR A CA 1
ATOM 710 C C . TYR A 1 107 ? 22.120 14.582 25.230 1.00 7.56 172 TYR A C 1
ATOM 711 O O . TYR A 1 107 ? 21.538 15.566 25.656 1.00 9.13 172 TYR A O 1
ATOM 720 N N . ALA A 1 108 ? 21.617 13.824 24.262 1.00 7.52 173 ALA A N 1
ATOM 721 C CA . ALA A 1 108 ? 20.317 14.075 23.647 1.00 7.60 173 ALA A CA 1
ATOM 722 C C . ALA A 1 108 ? 19.297 13.047 24.146 1.00 7.39 173 ALA A C 1
ATOM 723 O O . ALA A 1 108 ? 18.340 12.702 23.429 1.00 7.97 173 ALA A O 1
ATOM 725 N N . SER A 1 109 ? 19.433 12.600 25.385 1.00 7.64 174 SER A N 1
ATOM 726 C CA . SER A 1 109 ? 18.469 11.710 25.971 1.00 8.25 174 SER A CA 1
ATOM 727 C C . SER A 1 109 ? 17.062 12.267 25.868 1.00 8.38 174 SER A C 1
ATOM 728 O O . SER A 1 109 ? 16.845 13.469 25.896 1.00 9.52 174 SER A O 1
ATOM 731 N N . GLY A 1 110 ? 16.084 11.368 25.803 1.00 8.86 175 GLY A N 1
ATOM 732 C CA . GLY A 1 110 ? 14.676 11.731 25.696 1.00 8.86 175 GLY A CA 1
ATOM 733 C C . GLY A 1 110 ? 13.924 10.589 25.025 1.00 7.76 175 GLY A C 1
ATOM 734 O O . GLY A 1 110 ? 14.229 9.421 25.239 1.00 8.19 175 GLY A O 1
ATOM 735 N N . GLY A 1 111 ? 12.951 10.968 24.202 1.00 7.74 176 GLY A N 1
ATOM 736 C CA . GLY A 1 111 ? 12.089 9.993 23.605 1.00 7.14 176 GLY A CA 1
ATOM 737 C C . GLY A 1 111 ? 10.911 9.601 24.471 1.00 6.31 176 GLY A C 1
ATOM 738 O O . GLY A 1 111 ? 10.867 9.898 25.661 1.00 7.86 176 GLY A O 1
ATOM 739 N N . PHE A 1 112 ? 9.961 8.936 23.856 1.00 6.18 177 PHE A N 1
ATOM 740 C CA . PHE A 1 112 ? 8.821 8.419 24.573 1.00 6.42 177 PHE A CA 1
ATOM 741 C C . PHE A 1 112 ? 9.226 7.282 25.520 1.00 7.10 177 PHE A C 1
ATOM 742 O O . PHE A 1 112 ? 10.230 6.615 25.334 1.00 7.98 177 PHE A O 1
ATOM 750 N N . ALA A 1 113 ? 8.426 7.071 26.549 1.00 7.68 178 ALA A N 1
ATOM 751 C CA . ALA A 1 113 ? 8.757 6.100 27.566 1.00 8.76 178 ALA A CA 1
ATOM 752 C C . ALA A 1 113 ? 8.710 4.691 27.065 1.00 7.82 178 ALA A C 1
ATOM 753 O O . ALA A 1 113 ? 9.542 3.865 27.451 1.00 9.83 178 ALA A O 1
ATOM 755 N N . THR A 1 114 ? 7.697 4.372 26.263 1.00 7.84 179 THR A N 1
ATOM 756 C CA . THR A 1 114 ? 7.423 3.004 25.864 1.00 7.68 179 THR A CA 1
ATOM 757 C C . THR A 1 114 ? 7.130 2.950 24.355 1.00 7.04 179 THR A C 1
ATOM 758 O O . THR A 1 114 ? 6.779 3.953 23.713 1.00 7.03 179 THR A O 1
ATOM 762 N N . GLY A 1 115 ? 7.218 1.735 23.839 1.00 7.39 180 GLY A N 1
ATOM 763 C CA . GLY A 1 115 ? 6.828 1.501 22.473 1.00 7.87 180 GLY A CA 1
ATOM 764 C C . GLY A 1 115 ? 5.366 1.791 22.205 1.00 6.86 180 GLY A C 1
ATOM 765 O O . GLY A 1 115 ? 5.026 2.320 21.122 1.00 6.99 180 GLY A O 1
ATOM 766 N N . THR A 1 116 ? 4.482 1.496 23.157 1.00 7.30 181 THR A N 1
ATOM 767 C CA . THR A 1 116 ? 3.080 1.844 22.968 1.00 7.73 181 THR A CA 1
ATOM 768 C C . THR A 1 116 ? 2.872 3.346 22.780 1.00 6.66 181 THR A C 1
ATOM 769 O O . THR A 1 116 ? 2.110 3.771 21.922 1.00 7.33 181 THR A O 1
ATOM 773 N N . ASP A 1 117 ? 3.574 4.133 23.571 1.00 6.53 182 ASP A N 1
ATOM 774 C CA . ASP A 1 117 ? 3.487 5.575 23.393 1.00 7.02 182 ASP A CA 1
ATOM 775 C C . ASP A 1 117 ? 4.041 6.035 22.059 1.00 5.88 182 ASP A C 1
ATOM 776 O O . ASP A 1 117 ? 3.443 6.893 21.402 1.00 6.44 182 ASP A O 1
ATOM 781 N N . TYR A 1 118 ? 5.164 5.455 21.645 1.00 5.54 183 TYR A N 1
ATOM 782 C CA . TYR A 1 118 ? 5.751 5.806 20.358 1.00 5.09 183 TYR A CA 1
ATOM 783 C C . TYR A 1 118 ? 4.790 5.497 19.214 1.00 4.91 183 TYR A C 1
ATOM 784 O O . TYR A 1 118 ? 4.622 6.307 18.299 1.00 5.39 183 TYR A O 1
ATOM 793 N N . ARG A 1 119 ? 4.141 4.329 19.252 1.00 5.44 184 ARG A N 1
ATOM 794 C CA . ARG A 1 119 ? 3.196 3.959 18.219 1.00 5.80 184 ARG A CA 1
ATOM 795 C C . ARG A 1 119 ? 2.035 4.949 18.169 1.00 5.86 184 ARG A C 1
ATOM 796 O O . ARG A 1 119 ? 1.584 5.365 17.095 1.00 6.00 184 ARG A O 1
ATOM 810 N N . GLY A 1 120 ? 1.505 5.340 19.337 1.00 5.81 185 GLY A N 1
ATOM 811 C CA . GLY A 1 120 ? 0.456 6.332 19.381 1.00 6.20 185 GLY A CA 1
ATOM 812 C C . GLY A 1 120 ? 0.881 7.670 18.822 1.00 5.48 185 GLY A C 1
ATOM 813 O O . GLY A 1 120 ? 0.088 8.372 18.173 1.00 6.24 185 GLY A O 1
ATOM 814 N N . TRP A 1 121 ? 2.128 8.043 19.079 1.00 5.16 186 TRP A N 1
ATOM 815 C CA . TRP A 1 121 ? 2.692 9.260 18.523 1.00 5.06 186 TRP A CA 1
ATOM 816 C C . TRP A 1 121 ? 2.749 9.222 17.014 1.00 5.07 186 TRP A C 1
ATOM 817 O O . TRP A 1 121 ? 2.322 10.161 16.348 1.00 5.44 186 TRP A O 1
ATOM 828 N N . ILE A 1 122 ? 3.279 8.146 16.460 1.00 5.22 187 ILE A N 1
ATOM 829 C CA . ILE A 1 122 ? 3.312 7.959 15.021 1.00 5.45 187 ILE A CA 1
ATOM 830 C C . ILE A 1 122 ? 1.919 8.025 14.410 1.00 5.50 187 ILE A C 1
ATOM 831 O O . ILE A 1 122 ? 1.719 8.647 13.372 1.00 5.60 187 ILE A O 1
ATOM 836 N N . ASP A 1 123 ? 0.951 7.374 15.037 1.00 5.54 188 ASP A N 1
ATOM 837 C CA . ASP A 1 123 ? -0.402 7.429 14.523 1.00 6.20 188 ASP A CA 1
ATOM 838 C C . ASP A 1 123 ? -0.889 8.885 14.433 1.00 5.94 188 ASP A C 1
ATOM 839 O O . ASP A 1 123 ? -1.514 9.290 13.428 1.00 6.96 188 ASP A O 1
ATOM 844 N N . ALA A 1 124 ? -0.584 9.667 15.437 1.00 5.83 189 ALA A N 1
ATOM 845 C CA . ALA A 1 124 ? -0.991 11.067 15.455 1.00 6.42 189 ALA A CA 1
ATOM 846 C C . ALA A 1 124 ? -0.249 11.910 14.427 1.00 5.93 189 ALA A C 1
ATOM 847 O O . ALA A 1 124 ? -0.864 12.758 13.759 1.00 6.22 189 ALA A O 1
ATOM 849 N N . VAL A 1 125 ? 1.049 11.682 14.268 1.00 5.59 190 VAL A N 1
ATOM 850 C CA . VAL A 1 125 ? 1.790 12.355 13.217 1.00 5.81 190 VAL A CA 1
ATOM 851 C C . VAL A 1 125 ? 1.175 12.061 11.849 1.00 5.94 190 VAL A C 1
ATOM 852 O O . VAL A 1 125 ? 0.955 12.974 11.041 1.00 6.45 190 VAL A O 1
ATOM 856 N N . ALA A 1 126 ? 0.886 10.793 11.591 1.00 6.21 191 ALA A N 1
ATOM 857 C CA . ALA A 1 126 ? 0.307 10.403 10.316 1.00 7.33 191 ALA A CA 1
ATOM 858 C C . ALA A 1 126 ? -1.063 11.075 10.124 1.00 7.52 191 ALA A C 1
ATOM 859 O O . ALA A 1 126 ? -1.392 11.500 9.001 1.00 8.49 191 ALA A O 1
ATOM 861 N N . SER A 1 127 ? -1.859 11.166 11.168 1.00 8.16 192 SER A N 1
ATOM 862 C CA A SER A 1 127 ? -3.134 11.858 11.077 0.70 9.45 192 SER A CA 1
ATOM 863 C CA B SER A 1 127 ? -3.145 11.860 11.103 0.30 9.22 192 SER A CA 1
ATOM 864 C C . SER A 1 127 ? -2.935 13.306 10.687 1.00 8.09 192 SER A C 1
ATOM 865 O O . SER A 1 127 ? -3.670 13.830 9.829 1.00 10.10 192 SER A O 1
ATOM 870 N N . GLY A 1 128 ? -1.952 13.965 11.262 1.00 7.58 193 GLY A N 1
ATOM 871 C CA . GLY A 1 128 ? -1.680 15.345 10.922 1.00 7.57 193 GLY A CA 1
ATOM 872 C C . GLY A 1 128 ? -1.191 15.527 9.512 1.00 7.02 193 GLY A C 1
ATOM 873 O O . GLY A 1 128 ? -1.461 16.553 8.891 1.00 8.63 193 GLY A O 1
ATOM 874 N N . LEU A 1 129 ? -0.416 14.574 9.001 1.00 7.01 194 LEU A N 1
ATOM 875 C CA . LEU A 1 129 ? 0.109 14.676 7.629 1.00 7.51 194 LEU A CA 1
ATOM 876 C C . LEU A 1 129 ? -1.025 14.607 6.629 1.00 7.77 194 LEU A C 1
ATOM 877 O O . LEU A 1 129 ? -0.980 15.254 5.586 1.00 8.09 194 LEU A O 1
ATOM 882 N N . GLY A 1 130 ? -2.012 13.755 6.869 1.00 8.64 195 GLY A N 1
ATOM 883 C CA . GLY A 1 130 ? -3.110 13.556 5.929 1.00 9.43 195 GLY A CA 1
ATOM 884 C C . GLY A 1 130 ? -2.567 13.118 4.569 1.00 8.13 195 GLY A C 1
ATOM 885 O O . GLY A 1 130 ? -1.839 12.134 4.484 1.00 9.01 195 GLY A O 1
ATOM 886 N N . SER A 1 131 ? -2.907 13.872 3.523 1.00 8.49 196 SER A N 1
ATOM 887 C CA A SER A 1 131 ? -2.421 13.667 2.165 0.58 8.45 196 SER A CA 1
ATOM 888 C CA B SER A 1 131 ? -2.366 13.641 2.176 0.42 8.81 196 SER A CA 1
ATOM 889 C C . SER A 1 131 ? -1.455 14.776 1.733 1.00 7.67 196 SER A C 1
ATOM 890 O O . SER A 1 131 ? -1.190 14.928 0.546 1.00 9.02 196 SER A O 1
ATOM 895 N N . SER A 1 132 ? -0.946 15.564 2.688 1.00 7.53 197 SER A N 1
ATOM 896 C CA A SER A 1 132 ? -0.152 16.722 2.345 0.60 8.17 197 SER A CA 1
ATOM 897 C CA B SER A 1 132 ? -0.160 16.745 2.414 0.40 7.96 197 SER A CA 1
ATOM 898 C C . SER A 1 132 ? 1.291 16.398 2.048 1.00 6.98 197 SER A C 1
ATOM 899 O O . SER A 1 132 ? 1.858 15.442 2.587 1.00 6.98 197 SER A O 1
ATOM 904 N N . PRO A 1 133 ? 1.930 17.200 1.201 1.00 7.23 198 PRO A N 1
ATOM 905 C CA . PRO A 1 133 ? 3.361 16.975 0.938 1.00 7.05 198 PRO A CA 1
ATOM 906 C C . PRO A 1 133 ? 4.203 17.157 2.185 1.00 6.07 198 PRO A C 1
ATOM 907 O O . PRO A 1 133 ? 4.018 18.122 2.944 1.00 6.68 198 PRO A O 1
ATOM 911 N N . ALA A 1 134 ? 5.167 16.274 2.376 1.00 5.40 199 ALA A N 1
ATOM 912 C CA . ALA A 1 134 ? 6.129 16.402 3.460 1.00 5.42 199 ALA A CA 1
ATOM 913 C C . ALA A 1 134 ? 7.302 15.516 3.216 1.00 5.17 199 ALA A C 1
ATOM 914 O O . ALA A 1 134 ? 7.151 14.474 2.563 1.00 7.24 199 ALA A O 1
ATOM 916 N N . THR A 1 135 ? 8.449 15.898 3.724 1.00 4.97 200 THR A N 1
ATOM 917 C CA . THR A 1 135 ? 9.652 15.070 3.768 1.00 5.03 200 THR A CA 1
ATOM 918 C C . THR A 1 135 ? 9.863 14.707 5.226 1.00 4.75 200 THR A C 1
ATOM 919 O O . THR A 1 135 ? 9.892 15.619 6.058 1.00 5.96 200 THR A O 1
ATOM 923 N N . ILE A 1 136 ? 9.987 13.437 5.533 1.00 4.67 201 ILE A N 1
ATOM 924 C CA . ILE A 1 136 ? 10.109 12.986 6.902 1.00 4.86 201 ILE A CA 1
ATOM 925 C C . ILE A 1 136 ? 11.422 12.252 7.094 1.00 4.15 201 ILE A C 1
ATOM 926 O O . ILE A 1 136 ? 11.697 11.284 6.385 1.00 5.54 201 ILE A O 1
ATOM 934 N N . ILE A 1 137 ? 12.233 12.732 8.027 1.00 4.18 202 ILE A N 1
ATOM 935 C CA . ILE A 1 137 ? 13.469 12.087 8.441 1.00 4.06 202 ILE A CA 1
ATOM 936 C C . ILE A 1 137 ? 13.125 11.282 9.695 1.00 4.36 202 ILE A C 1
ATOM 937 O O . ILE A 1 137 ? 12.810 11.852 10.736 1.00 4.69 202 ILE A O 1
ATOM 942 N N . VAL A 1 138 ? 13.149 9.956 9.575 1.00 4.09 203 VAL A N 1
ATOM 943 C CA . VAL A 1 138 ? 12.717 9.099 10.661 1.00 4.25 203 VAL A CA 1
ATOM 944 C C . VAL A 1 138 ? 13.893 8.729 11.556 1.00 4.02 203 VAL A C 1
ATOM 945 O O . VAL A 1 138 ? 14.741 7.928 11.193 1.00 4.44 203 VAL A O 1
ATOM 949 N N . GLU A 1 139 ? 13.883 9.311 12.753 1.00 4.22 204 GLU A N 1
ATOM 950 C CA . GLU A 1 139 ? 14.705 8.871 13.891 1.00 4.28 204 GLU A CA 1
ATOM 951 C C . GLU A 1 139 ? 16.195 8.869 13.643 1.00 4.25 204 GLU A C 1
ATOM 952 O O . GLU A 1 139 ? 16.854 7.820 13.632 1.00 4.46 204 GLU A O 1
ATOM 958 N N . PRO A 1 140 ? 16.787 10.053 13.512 1.00 4.32 205 PRO A N 1
ATOM 959 C CA . PRO A 1 140 ? 18.265 10.181 13.529 1.00 4.73 205 PRO A CA 1
ATOM 960 C C . PRO A 1 140 ? 18.873 9.279 14.584 1.00 4.64 205 PRO A C 1
ATOM 961 O O . PRO A 1 140 ? 18.463 9.318 15.760 1.00 5.07 205 PRO A O 1
ATOM 965 N N . ASP A 1 141 ? 19.856 8.498 14.162 1.00 4.59 206 ASP A N 1
ATOM 966 C CA . ASP A 1 141 ? 20.668 7.619 15.001 1.00 5.12 206 ASP A CA 1
ATOM 967 C C . ASP A 1 141 ? 20.008 6.345 15.450 1.00 5.11 206 ASP A C 1
ATOM 968 O O . ASP A 1 141 ? 20.689 5.486 16.013 1.00 6.26 206 ASP A O 1
ATOM 973 N N . ALA A 1 142 ? 18.691 6.168 15.306 1.00 5.43 207 ALA A N 1
ATOM 974 C CA . ALA A 1 142 ? 18.055 5.044 15.998 1.00 5.55 207 ALA A CA 1
ATOM 975 C C . ALA A 1 142 ? 18.595 3.701 15.530 1.00 5.37 207 ALA A C 1
ATOM 976 O O . ALA A 1 142 ? 18.974 2.851 16.344 1.00 6.06 207 ALA A O 1
ATOM 978 N N . LEU A 1 143 ? 18.636 3.484 14.228 1.00 5.33 208 LEU A N 1
ATOM 979 C CA . LEU A 1 143 ? 19.178 2.235 13.729 1.00 5.97 208 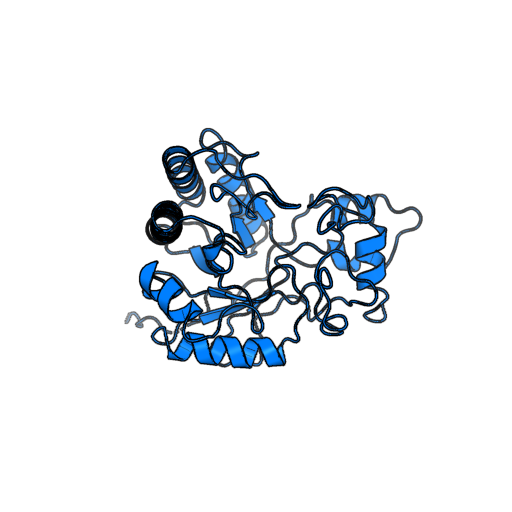LEU A CA 1
ATOM 980 C C . LEU A 1 143 ? 20.686 2.132 13.949 1.00 5.76 208 LEU A C 1
ATOM 981 O O . LEU A 1 143 ? 21.179 1.048 14.295 1.00 7.18 208 LEU A O 1
ATOM 986 N N . ALA A 1 144 ? 21.417 3.227 13.784 1.00 6.37 209 ALA A N 1
ATOM 987 C CA . ALA A 1 144 ? 22.867 3.179 13.878 1.00 7.22 209 ALA A CA 1
ATOM 988 C C . ALA A 1 144 ? 23.329 2.894 15.283 1.00 6.92 209 ALA A C 1
ATOM 989 O O . ALA A 1 144 ? 24.379 2.242 15.457 1.00 8.86 209 ALA A O 1
ATOM 991 N N . MET A 1 145 ? 22.603 3.404 16.269 1.00 7.16 210 MET A N 1
ATOM 992 C CA A MET A 1 145 ? 22.998 3.349 17.672 0.50 8.08 210 MET A CA 1
ATOM 993 C CA B MET A 1 145 ? 23.038 3.310 17.650 0.50 8.30 210 MET A CA 1
ATOM 994 C C . MET A 1 145 ? 22.372 2.163 18.395 1.00 8.35 210 MET A C 1
ATOM 995 O O . MET A 1 145 ? 22.660 1.952 19.568 1.00 10.30 210 MET A O 1
ATOM 1004 N N . ALA A 1 146 ? 21.547 1.366 17.723 1.00 8.50 211 ALA A N 1
ATOM 1005 C CA . ALA A 1 146 ? 20.682 0.375 18.361 1.00 8.01 211 ALA A CA 1
ATOM 1006 C C . ALA A 1 146 ? 21.430 -0.673 19.165 1.00 9.19 211 ALA A C 1
ATOM 1007 O O . ALA A 1 146 ? 20.852 -1.292 20.030 1.00 10.01 211 ALA A O 1
ATOM 1009 N N . ASP A 1 147 ? 22.712 -0.910 18.878 1.00 9.73 212 ASP A N 1
ATOM 1010 C CA . ASP A 1 147 ? 23.464 -1.934 19.597 1.00 11.86 212 ASP A CA 1
ATOM 1011 C C . ASP A 1 147 ? 23.721 -1.533 21.050 1.00 10.63 212 ASP A C 1
ATOM 1012 O O . ASP A 1 147 ? 24.190 -2.377 21.831 1.00 11.49 212 ASP A O 1
ATOM 1017 N N . CYS A 1 148 ? 23.439 -0.308 21.474 1.00 10.69 213 CYS A N 1
ATOM 1018 C CA . CYS A 1 148 ? 23.465 0.011 22.904 1.00 11.66 213 CYS A CA 1
ATOM 1019 C C . CYS A 1 148 ? 22.375 -0.687 23.698 1.00 11.55 213 CYS A C 1
ATOM 1020 O O . CYS A 1 148 ? 22.457 -0.763 24.930 1.00 13.58 213 CYS A O 1
ATOM 1023 N N . LEU A 1 149 ? 21.380 -1.211 23.012 1.00 10.34 214 LEU A N 1
ATOM 1024 C CA . LEU A 1 149 ? 20.246 -1.833 23.623 1.00 10.00 214 LEU A CA 1
ATOM 1025 C C . LEU A 1 149 ? 20.477 -3.347 23.737 1.00 9.98 214 LEU A C 1
ATOM 1026 O O . LEU A 1 149 ? 21.232 -3.932 22.969 1.00 12.17 214 LEU A O 1
ATOM 1031 N N . SER A 1 150 ? 19.764 -3.983 24.641 1.00 10.28 215 SER A N 1
ATOM 1032 C CA . SER A 1 150 ? 19.727 -5.429 24.707 1.00 10.75 215 SER A CA 1
ATOM 1033 C C . SER A 1 150 ? 19.130 -5.983 23.427 1.00 10.49 215 SER A C 1
ATOM 1034 O O . SER A 1 150 ? 18.425 -5.275 22.702 1.00 10.58 215 SER A O 1
ATOM 1037 N N . PRO A 1 151 ? 19.350 -7.262 23.145 1.00 11.45 216 PRO A N 1
ATOM 1038 C CA . PRO A 1 151 ? 18.716 -7.868 21.965 1.00 12.29 216 PRO A CA 1
ATOM 1039 C C . PRO A 1 151 ? 17.228 -7.621 21.848 1.00 11.66 216 PRO A C 1
ATOM 1040 O O . PRO A 1 151 ? 16.741 -7.281 20.766 1.00 11.74 216 PRO A O 1
ATOM 1044 N N . ASP A 1 152 ? 16.485 -7.759 22.943 1.00 11.66 217 ASP A N 1
ATOM 1045 C CA . ASP A 1 152 ? 15.050 -7.602 22.835 1.00 12.13 217 ASP A CA 1
ATOM 1046 C C . ASP A 1 152 ? 14.652 -6.127 22.686 1.00 10.59 217 ASP A C 1
ATOM 1047 O O . ASP A 1 152 ? 13.700 -5.821 21.950 1.00 11.08 217 ASP A O 1
ATOM 1052 N N . GLN A 1 153 ? 15.345 -5.217 23.354 1.00 9.94 218 GLN A N 1
ATOM 1053 C CA . GLN A 1 153 ? 14.993 -3.809 23.150 1.00 9.46 218 GLN A CA 1
ATOM 1054 C C . GLN A 1 153 ? 15.444 -3.318 21.772 1.00 8.75 218 GLN A C 1
ATOM 1055 O O . GLN A 1 153 ? 14.819 -2.428 21.200 1.00 8.53 218 GLN A O 1
ATOM 1061 N N . ARG A 1 154 ? 16.485 -3.905 21.234 1.00 8.91 219 ARG A N 1
ATOM 1062 C CA . ARG A 1 154 ? 16.902 -3.613 19.870 1.00 9.18 219 ARG A CA 1
ATOM 1063 C C . ARG A 1 154 ? 15.863 -4.055 18.880 1.00 8.98 219 ARG A C 1
ATOM 1064 O O . ARG A 1 154 ? 15.502 -3.287 17.994 1.00 9.09 219 ARG A O 1
ATOM 1072 N N . GLN A 1 155 ? 15.326 -5.259 19.055 1.00 9.47 220 GLN A N 1
ATOM 1073 C CA . GLN A 1 155 ? 14.270 -5.728 18.177 1.00 10.46 220 GLN A CA 1
ATOM 1074 C C . GLN A 1 155 ? 13.042 -4.807 18.294 1.00 9.10 220 GLN A C 1
ATOM 1075 O O . GLN A 1 155 ? 12.382 -4.494 17.299 1.00 9.22 220 GLN A O 1
ATOM 1081 N N . GLU A 1 156 ? 12.667 -4.442 19.507 1.00 8.10 221 GLU A N 1
ATOM 1082 C CA . GLU A 1 156 ? 11.568 -3.499 19.679 1.00 7.85 221 GLU A CA 1
ATOM 1083 C C . GLU A 1 156 ? 11.801 -2.237 18.891 1.00 6.93 221 GLU A C 1
ATOM 1084 O O . GLU A 1 156 ? 10.900 -1.731 18.235 1.00 7.17 221 GLU A O 1
ATOM 1090 N N . ARG A 1 157 ? 13.003 -1.691 18.990 1.00 6.65 222 ARG A N 1
ATOM 1091 C CA . ARG A 1 157 ? 13.340 -0.478 18.265 1.00 6.38 222 ARG A CA 1
ATOM 1092 C C . ARG A 1 157 ? 13.142 -0.670 16.775 1.00 6.15 222 ARG A C 1
ATOM 1093 O O . ARG A 1 157 ? 12.567 0.197 16.104 1.00 6.21 222 ARG A O 1
ATOM 1101 N N . PHE A 1 158 ? 13.663 -1.771 16.229 1.00 6.76 223 PHE A N 1
ATOM 1102 C CA . PHE A 1 158 ? 13.490 -2.032 14.805 1.00 7.21 223 PHE A CA 1
ATOM 1103 C C . PHE A 1 158 ? 11.987 -2.105 14.472 1.00 7.00 223 PHE A C 1
ATOM 1104 O O . PHE A 1 158 ? 11.543 -1.576 13.437 1.00 7.84 223 PHE A O 1
ATOM 1112 N N . ASP A 1 159 ? 11.200 -2.774 15.301 1.00 7.36 224 ASP A N 1
ATOM 1113 C CA . ASP A 1 159 ? 9.769 -2.857 15.064 1.00 7.35 224 ASP A CA 1
ATOM 1114 C C . ASP A 1 159 ? 9.101 -1.470 15.084 1.00 6.30 224 ASP A C 1
ATOM 1115 O O . ASP A 1 159 ? 8.168 -1.240 14.319 1.00 6.75 224 ASP A O 1
ATOM 1120 N N . LEU A 1 160 ? 9.568 -0.564 15.933 1.00 5.96 225 LEU A N 1
ATOM 1121 C CA . LEU A 1 160 ? 9.015 0.778 16.000 1.00 5.85 225 LEU A CA 1
ATOM 1122 C C . LEU A 1 160 ? 9.369 1.588 14.760 1.00 5.44 225 LEU A C 1
ATOM 1123 O O . LEU A 1 160 ? 8.550 2.358 14.274 1.00 5.98 225 LEU A O 1
ATOM 1128 N N . VAL A 1 161 ? 10.598 1.464 14.271 1.00 5.83 226 VAL A N 1
ATOM 1129 C CA . VAL A 1 161 ? 10.983 2.157 13.048 1.00 5.88 226 VAL A CA 1
ATOM 1130 C C . VAL A 1 161 ? 10.170 1.613 11.864 1.00 5.66 226 VAL A C 1
ATOM 1131 O O . VAL A 1 161 ? 9.697 2.382 11.032 1.00 6.06 226 VAL A O 1
ATOM 1135 N N . ARG A 1 162 ? 9.985 0.303 11.801 1.00 5.94 227 ARG A N 1
ATOM 1136 C CA . ARG A 1 162 ? 9.155 -0.291 10.777 1.00 6.10 227 ARG A CA 1
ATOM 1137 C C . ARG A 1 162 ? 7.721 0.224 10.872 1.00 6.28 227 ARG A C 1
ATOM 1138 O O . ARG A 1 162 ? 7.085 0.503 9.860 1.00 6.76 227 ARG A O 1
ATOM 1146 N N . TYR A 1 163 ? 7.208 0.365 12.088 1.00 6.08 228 TYR A N 1
ATOM 1147 C CA . TYR A 1 163 ? 5.870 0.907 12.318 1.00 6.04 228 TYR A CA 1
ATOM 1148 C C . TYR A 1 163 ? 5.775 2.315 11.764 1.00 5.54 228 TYR A C 1
ATOM 1149 O O . TYR A 1 163 ? 4.774 2.690 11.130 1.00 6.14 228 TYR A O 1
ATOM 1158 N N . ALA A 1 164 ? 6.781 3.140 11.999 1.00 5.55 229 ALA A N 1
ATOM 1159 C CA . ALA A 1 164 ? 6.831 4.472 11.446 1.00 5.64 229 ALA A CA 1
ATOM 1160 C C . ALA A 1 164 ? 6.778 4.428 9.910 1.00 5.34 229 ALA A C 1
ATOM 1161 O O . ALA A 1 164 ? 5.991 5.152 9.290 1.00 5.87 229 ALA A O 1
ATOM 1163 N N . VAL A 1 165 ? 7.591 3.587 9.298 1.00 5.37 230 VAL A N 1
ATOM 1164 C CA . VAL A 1 165 ? 7.541 3.490 7.848 1.00 5.79 230 VAL A CA 1
ATOM 1165 C C . VAL A 1 165 ? 6.152 3.111 7.346 1.00 5.84 230 VAL A C 1
ATOM 1166 O O . VAL A 1 165 ? 5.599 3.731 6.438 1.00 6.91 230 VAL A O 1
ATOM 1170 N N . ASP A 1 166 ? 5.601 2.060 7.932 1.00 5.93 231 ASP A N 1
ATOM 1171 C CA . ASP A 1 166 ? 4.320 1.530 7.467 1.00 6.45 231 ASP A CA 1
ATOM 1172 C C . ASP A 1 166 ? 3.197 2.507 7.660 1.00 6.07 231 ASP A C 1
ATOM 1173 O O . ASP A 1 166 ? 2.265 2.555 6.862 1.00 9.20 231 ASP A O 1
ATOM 1178 N N . THR A 1 167 ? 3.246 3.306 8.703 1.00 5.53 232 THR A N 1
ATOM 1179 C CA . THR A 1 167 ? 2.154 4.201 9.047 1.00 5.50 232 THR A CA 1
ATOM 1180 C C . THR A 1 167 ? 2.277 5.543 8.355 1.00 5.76 232 THR A C 1
ATOM 1181 O O . THR A 1 167 ? 1.303 6.073 7.811 1.00 7.29 232 THR A O 1
ATOM 1185 N N . LEU A 1 168 ? 3.484 6.097 8.311 1.00 5.88 233 LEU A N 1
ATOM 1186 C CA . LEU A 1 168 ? 3.677 7.411 7.695 1.00 6.24 233 LEU A CA 1
ATOM 1187 C C . LEU A 1 168 ? 3.498 7.401 6.193 1.00 6.51 233 LEU A C 1
ATOM 1188 O O . LEU A 1 168 ? 3.045 8.384 5.604 1.00 7.25 233 LEU A O 1
ATOM 1193 N N . THR A 1 169 ? 3.847 6.289 5.546 1.00 6.73 234 THR A N 1
ATOM 1194 C CA . THR A 1 169 ? 3.765 6.186 4.104 1.00 7.66 234 THR A CA 1
ATOM 1195 C C . THR A 1 169 ? 2.333 6.067 3.611 1.00 8.08 234 THR A C 1
ATOM 1196 O O . THR A 1 169 ? 2.098 6.120 2.392 1.00 9.80 234 THR A O 1
ATOM 1200 N N . ARG A 1 170 ? 1.352 5.980 4.491 1.00 7.94 235 ARG A N 1
ATOM 1201 C CA . ARG A 1 170 ? -0.037 6.093 4.086 1.00 9.55 235 ARG A CA 1
ATOM 1202 C C . ARG A 1 170 ? -0.383 7.498 3.572 1.00 8.68 235 ARG A C 1
ATOM 1203 O O . ARG A 1 170 ? -1.418 7.658 2.910 1.00 10.95 235 ARG A O 1
ATOM 1218 N N . ASP A 1 171 ? 0.422 8.514 3.861 1.00 7.76 236 ASP A N 1
ATOM 1219 C CA . ASP A 1 171 ? 0.336 9.778 3.176 1.00 7.32 236 ASP A CA 1
ATOM 1220 C C . ASP A 1 171 ? 1.092 9.586 1.881 1.00 6.95 236 ASP A C 1
ATOM 1221 O O . ASP A 1 171 ? 2.329 9.493 1.910 1.00 6.85 236 ASP A O 1
ATOM 1226 N N . PRO A 1 172 ? 0.447 9.502 0.708 1.00 7.97 237 PRO A N 1
ATOM 1227 C CA . PRO A 1 172 ? 1.217 9.236 -0.524 1.00 8.72 237 PRO A CA 1
ATOM 1228 C C . PRO A 1 172 ? 2.255 10.317 -0.817 1.00 7.62 237 PRO A C 1
ATOM 1229 O O . PRO A 1 172 ? 3.279 10.051 -1.440 1.00 8.76 237 PRO A O 1
ATOM 1233 N N . ALA A 1 173 ? 1.978 11.533 -0.365 1.00 6.79 238 ALA A N 1
ATOM 1234 C CA . ALA A 1 173 ? 2.812 12.676 -0.599 1.00 6.20 238 ALA A CA 1
ATOM 1235 C C . ALA A 1 173 ? 3.922 12.858 0.454 1.00 5.68 238 ALA A C 1
ATOM 1236 O O . ALA A 1 173 ? 4.625 13.863 0.400 1.00 6.54 238 ALA A O 1
ATOM 1238 N N . ALA A 1 174 ? 4.055 11.911 1.366 1.00 5.68 239 ALA A N 1
ATOM 1239 C CA . ALA A 1 174 ? 5.176 11.920 2.304 1.00 5.93 239 ALA A CA 1
ATOM 1240 C C . ALA A 1 174 ? 6.352 11.183 1.697 1.00 5.44 239 ALA A C 1
ATOM 1241 O O . ALA A 1 174 ? 6.241 10.006 1.329 1.00 6.85 239 ALA A O 1
ATOM 1243 N N . ALA A 1 175 ? 7.482 11.859 1.571 1.00 5.45 240 ALA A N 1
ATOM 1244 C CA . ALA A 1 175 ? 8.757 11.294 1.157 1.00 5.10 240 ALA A CA 1
ATOM 1245 C C . ALA A 1 175 ? 9.504 10.922 2.428 1.00 4.55 240 ALA A C 1
ATOM 1246 O O . ALA A 1 175 ? 9.936 11.821 3.166 1.00 5.09 240 ALA A O 1
ATOM 1248 N N . VAL A 1 176 ? 9.571 9.643 2.721 1.00 4.88 241 VAL A N 1
ATOM 1249 C CA . VAL A 1 176 ? 10.028 9.145 4.022 1.00 4.61 241 VAL A CA 1
ATOM 1250 C C . VAL A 1 176 ? 11.416 8.551 3.872 1.00 4.52 241 VAL A C 1
ATOM 1251 O O . VAL A 1 176 ? 11.650 7.672 3.035 1.00 5.31 241 VAL A O 1
ATOM 1255 N N . TYR A 1 177 ? 12.329 9.042 4.709 1.00 4.45 242 TYR A N 1
ATOM 1256 C CA . TYR A 1 177 ? 13.731 8.627 4.717 1.00 4.56 242 TYR A CA 1
ATOM 1257 C C . TYR A 1 177 ? 14.063 8.128 6.127 1.00 4.60 242 TYR A C 1
ATOM 1258 O O . TYR A 1 177 ? 13.973 8.887 7.084 1.00 5.30 242 TYR A O 1
ATOM 1267 N N . VAL A 1 178 ? 14.429 6.854 6.256 1.00 4.41 243 VAL A N 1
ATOM 1268 C CA . VAL A 1 178 ? 14.813 6.282 7.525 1.00 4.44 243 VAL A CA 1
ATOM 1269 C C . VAL A 1 178 ? 16.258 6.619 7.811 1.00 4.40 243 VAL A C 1
ATOM 1270 O O . VAL A 1 178 ? 17.129 6.410 6.957 1.00 4.56 243 VAL A O 1
ATOM 1274 N N . ASP A 1 179 ? 16.561 7.116 8.999 1.00 4.26 244 ASP A N 1
ATOM 1275 C CA . ASP A 1 179 ? 17.954 7.501 9.222 1.00 4.38 244 ASP A CA 1
ATOM 1276 C C . ASP A 1 179 ? 18.853 6.285 9.272 1.00 4.21 244 ASP A C 1
ATOM 1277 O O . ASP A 1 179 ? 18.536 5.262 9.889 1.00 5.03 244 ASP A O 1
ATOM 1282 N N . ALA A 1 180 ? 20.025 6.435 8.637 1.00 4.23 245 ALA A N 1
ATOM 1283 C CA . ALA A 1 180 ? 20.959 5.332 8.435 1.00 4.78 245 ALA A CA 1
ATOM 1284 C C . ALA A 1 180 ? 22.370 5.667 8.905 1.00 4.63 245 ALA A C 1
ATOM 1285 O O . ALA A 1 180 ? 23.322 5.003 8.503 1.00 5.83 245 ALA A O 1
ATOM 1287 N N . GLY A 1 181 ? 22.546 6.652 9.792 1.00 4.66 246 GLY A N 1
ATOM 1288 C CA . GLY A 1 181 ? 23.878 6.908 10.330 1.00 4.65 246 GLY A CA 1
ATOM 1289 C C . GLY A 1 181 ? 24.757 7.643 9.337 1.00 4.70 246 GLY A C 1
ATOM 1290 O O . GLY A 1 181 ? 24.330 8.633 8.719 1.00 4.85 246 GLY A O 1
ATOM 1291 N N . HIS A 1 182 ? 26.009 7.220 9.230 1.00 5.00 247 HIS A N 1
ATOM 1292 C CA . HIS A 1 182 ? 26.939 7.867 8.330 1.00 5.13 247 HIS A CA 1
ATOM 1293 C C . HIS A 1 182 ? 28.048 6.886 7.982 1.00 5.04 247 HIS A C 1
ATOM 1294 O O . HIS A 1 182 ? 28.137 5.783 8.516 1.00 5.61 247 HIS A O 1
ATOM 1301 N N . SER A 1 183 ? 28.923 7.321 7.075 1.00 5.28 248 SER A N 1
ATOM 1302 C CA . SER A 1 183 ? 29.923 6.459 6.483 1.00 5.84 248 SER A CA 1
ATOM 1303 C C . SER A 1 183 ? 30.999 5.968 7.407 1.00 6.38 248 SER A C 1
ATOM 1304 O O . SER A 1 183 ? 31.784 5.124 6.984 1.00 7.16 248 SER A O 1
ATOM 1307 N N . ARG A 1 184 ? 31.070 6.474 8.648 1.00 6.99 249 ARG A N 1
ATOM 1308 C CA A ARG A 1 184 ? 32.030 5.978 9.633 0.50 7.72 249 ARG A CA 1
ATOM 1309 C CA B ARG A 1 184 ? 32.036 6.006 9.647 0.50 7.60 249 ARG A CA 1
ATOM 1310 C C . ARG A 1 184 ? 31.350 5.435 10.891 1.00 7.56 249 ARG A C 1
ATOM 1311 O O . ARG A 1 184 ? 31.958 5.325 11.967 1.00 9.15 249 ARG A O 1
ATOM 1326 N N . TRP A 1 185 ? 30.098 5.011 10.737 1.00 6.68 250 TRP A N 1
ATOM 1327 C CA . TRP A 1 185 ? 29.347 4.426 11.827 1.00 6.73 250 TRP A CA 1
ATOM 1328 C C . TRP A 1 185 ? 29.225 2.918 11.567 1.00 6.44 250 TRP A C 1
ATOM 1329 O O . TRP A 1 185 ? 30.195 2.200 11.732 1.00 8.22 250 TRP A O 1
ATOM 1340 N N . LEU A 1 186 ? 28.056 2.423 11.141 1.00 6.96 251 LEU A N 1
ATOM 1341 C CA . LEU A 1 186 ? 27.967 1.022 10.724 1.00 7.57 251 LEU A CA 1
ATOM 1342 C C . LEU A 1 186 ? 28.513 0.850 9.324 1.00 6.83 251 LEU A C 1
ATOM 1343 O O . LEU A 1 186 ? 28.564 1.789 8.526 1.00 7.03 251 LEU A O 1
ATOM 1348 N N . SER A 1 187 ? 28.925 -0.368 8.960 1.00 7.79 252 SER A N 1
ATOM 1349 C CA . SER A 1 187 ? 29.248 -0.632 7.596 1.00 7.66 252 SER A CA 1
ATOM 1350 C C . SER A 1 187 ? 2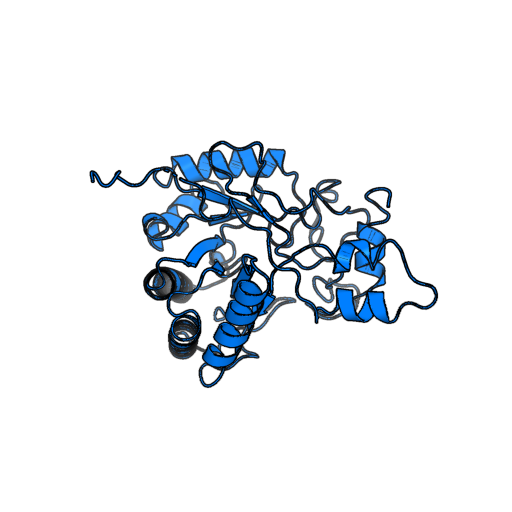7.996 -0.522 6.713 1.00 6.75 252 SER A C 1
ATOM 1351 O O . SER A 1 187 ? 26.852 -0.637 7.188 1.00 6.73 252 SER A O 1
ATOM 1354 N N . ALA A 1 188 ? 28.210 -0.374 5.430 1.00 7.30 253 ALA A N 1
ATOM 1355 C CA . ALA A 1 188 ? 27.100 -0.363 4.485 1.00 7.44 253 ALA A CA 1
ATOM 1356 C C . ALA A 1 188 ? 26.290 -1.651 4.573 1.00 7.28 253 ALA A C 1
ATOM 1357 O O . ALA A 1 188 ? 25.057 -1.636 4.555 1.00 7.63 253 ALA A O 1
ATOM 1359 N N . GLU A 1 189 ? 26.975 -2.796 4.685 1.00 7.76 254 GLU A N 1
ATOM 1360 C CA A GLU A 1 189 ? 26.289 -4.079 4.783 0.50 8.43 254 GLU A CA 1
ATOM 1361 C CA B GLU A 1 189 ? 26.243 -4.084 4.811 0.50 8.06 254 GLU A CA 1
ATOM 1362 C C . GLU A 1 189 ? 25.457 -4.156 6.070 1.00 8.20 254 GLU A C 1
ATOM 1363 O O . GLU A 1 189 ? 24.292 -4.622 6.031 1.00 9.41 254 GLU A O 1
ATOM 1374 N N . ALA A 1 190 ? 26.015 -3.747 7.202 1.00 7.81 255 ALA A N 1
ATOM 1375 C CA . ALA A 1 190 ? 25.291 -3.822 8.442 1.00 8.37 255 ALA A CA 1
ATOM 1376 C C . ALA A 1 190 ? 24.074 -2.891 8.433 1.00 7.61 255 ALA A C 1
ATOM 1377 O O . ALA A 1 190 ? 22.976 -3.284 8.875 1.00 8.77 255 ALA A O 1
ATOM 1379 N N . MET A 1 191 ? 24.249 -1.679 7.937 1.00 6.56 256 MET A N 1
ATOM 1380 C CA . MET A 1 191 ? 23.142 -0.744 7.898 1.00 6.83 256 MET A CA 1
ATOM 1381 C C . MET A 1 191 ? 22.091 -1.157 6.859 1.00 6.61 256 MET A C 1
ATOM 1382 O O . MET A 1 191 ? 20.880 -1.030 7.120 1.00 6.93 256 MET A O 1
ATOM 1387 N N . ALA A 1 192 ? 22.501 -1.643 5.696 1.00 6.74 257 ALA A N 1
ATOM 1388 C CA . ALA A 1 192 ? 21.532 -2.117 4.745 1.00 7.46 257 ALA A CA 1
ATOM 1389 C C . ALA A 1 192 ? 20.688 -3.243 5.324 1.00 7.59 257 ALA A C 1
ATOM 1390 O O . ALA A 1 192 ? 19.481 -3.303 5.040 1.00 8.21 257 ALA A O 1
ATOM 1392 N N . ALA A 1 193 ? 21.272 -4.133 6.117 1.00 8.70 258 ALA A N 1
ATOM 1393 C CA . ALA A 1 193 ? 20.490 -5.205 6.704 1.00 9.59 258 ALA A CA 1
ATOM 1394 C C . ALA A 1 193 ? 19.430 -4.620 7.634 1.00 8.73 258 ALA A C 1
ATOM 1395 O O . ALA A 1 193 ? 18.287 -5.108 7.621 1.00 10.02 258 ALA A O 1
ATOM 1397 N N . ARG A 1 194 ? 19.756 -3.606 8.416 1.00 8.27 259 ARG A N 1
ATOM 1398 C CA . ARG A 1 194 ? 18.763 -2.992 9.275 1.00 8.38 259 ARG A CA 1
ATOM 1399 C C . ARG A 1 194 ? 17.688 -2.265 8.500 1.00 7.56 259 ARG A C 1
ATOM 1400 O O . ARG A 1 194 ? 16.500 -2.371 8.829 1.00 8.39 259 ARG A O 1
ATOM 1408 N N . LEU A 1 195 ? 18.085 -1.514 7.471 1.00 6.77 260 LEU A N 1
ATOM 1409 C CA . LEU A 1 195 ? 17.116 -0.830 6.633 1.00 6.52 260 LEU A CA 1
ATOM 1410 C C . LEU A 1 195 ? 16.158 -1.820 5.963 1.00 6.57 260 LEU A C 1
ATOM 1411 O O . LEU A 1 195 ? 14.938 -1.599 5.907 1.00 7.28 260 LEU A O 1
ATOM 1416 N N . ASN A 1 196 ? 16.693 -2.923 5.442 1.00 7.64 261 ASN A N 1
ATOM 1417 C CA . ASN A 1 196 ? 15.833 -3.937 4.864 1.00 8.44 261 ASN A CA 1
ATOM 1418 C C . ASN A 1 196 ? 14.893 -4.534 5.908 1.00 9.14 261 ASN A C 1
ATOM 1419 O O . ASN A 1 196 ? 13.701 -4.763 5.620 1.00 11.54 261 ASN A O 1
ATOM 1424 N N . ASP A 1 197 ? 15.347 -4.726 7.109 1.00 9.25 262 ASP A N 1
ATOM 1425 C CA . ASP A 1 197 ? 14.503 -5.277 8.155 1.00 10.05 262 ASP A CA 1
ATOM 1426 C C . ASP A 1 197 ? 13.346 -4.356 8.525 1.00 9.04 262 ASP A C 1
ATOM 1427 O O . ASP A 1 197 ? 12.283 -4.869 8.890 1.00 10.95 262 ASP A O 1
ATOM 1432 N N . VAL A 1 198 ? 13.513 -3.039 8.428 1.00 8.28 263 VAL A N 1
ATOM 1433 C CA . VAL A 1 198 ? 12.465 -2.112 8.800 1.00 7.75 263 VAL A CA 1
ATOM 1434 C C . VAL A 1 198 ? 11.635 -1.657 7.611 1.00 9.05 263 VAL A C 1
ATOM 1435 O O . VAL A 1 198 ? 10.786 -0.802 7.746 1.00 11.72 263 VAL A O 1
ATOM 1439 N N . GLY A 1 199 ? 11.829 -2.275 6.462 1.00 9.71 264 GLY A N 1
ATOM 1440 C CA . GLY A 1 199 ? 10.999 -2.015 5.309 1.00 11.17 264 GLY A CA 1
ATOM 1441 C C . GLY A 1 199 ? 11.356 -0.773 4.516 1.00 9.61 264 GLY A C 1
ATOM 1442 O O . GLY A 1 199 ? 10.465 -0.080 3.996 1.00 10.87 264 GLY A O 1
ATOM 1443 N N . VAL A 1 200 ? 12.646 -0.524 4.330 1.00 8.65 265 VAL A N 1
ATOM 1444 C CA . VAL A 1 200 ? 13.073 0.618 3.554 1.00 8.52 265 VAL A CA 1
ATOM 1445 C C . V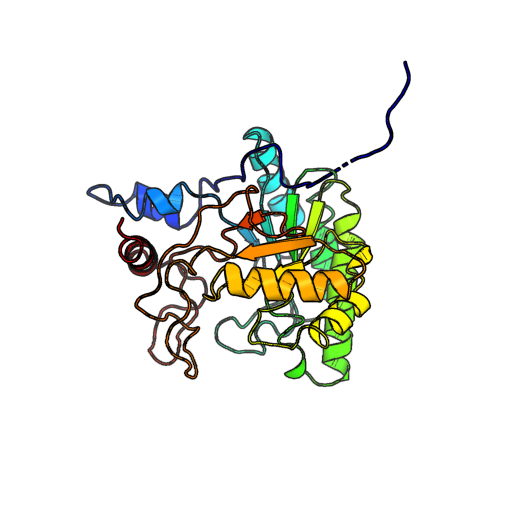AL A 1 200 ? 12.473 0.634 2.159 1.00 8.28 265 VAL A C 1
ATOM 1446 O O . VAL A 1 200 ? 12.261 1.694 1.602 1.00 9.54 265 VAL A O 1
ATOM 1450 N N . GLY A 1 201 ? 12.170 -0.534 1.576 1.00 9.29 266 GLY A N 1
ATOM 1451 C CA . GLY A 1 201 ? 11.543 -0.577 0.269 1.00 10.11 266 GLY A CA 1
ATOM 1452 C C . GLY A 1 201 ? 10.185 0.075 0.199 1.00 9.50 266 GLY A C 1
ATOM 1453 O O . GLY A 1 201 ? 9.728 0.424 -0.876 1.00 12.70 266 GLY A O 1
ATOM 1454 N N . ARG A 1 202 ? 9.500 0.220 1.308 1.00 8.15 267 ARG A N 1
ATOM 1455 C CA . ARG A 1 202 ? 8.224 0.898 1.357 1.00 8.52 267 ARG A CA 1
ATOM 1456 C C . ARG A 1 202 ? 8.381 2.400 1.541 1.00 7.86 267 ARG A C 1
ATOM 1457 O O . ARG A 1 202 ? 7.432 3.136 1.310 1.00 10.11 267 ARG A O 1
ATOM 1465 N N . ALA A 1 203 ? 9.544 2.842 1.980 1.00 7.94 268 ALA A N 1
ATOM 1466 C CA . ALA A 1 203 ? 9.883 4.252 2.107 1.00 7.12 268 ALA A CA 1
ATOM 1467 C C . ALA A 1 203 ? 10.526 4.752 0.828 1.00 5.97 268 ALA A C 1
ATOM 1468 O O . ALA A 1 203 ? 10.761 3.990 -0.098 1.00 7.78 268 ALA A O 1
ATOM 1470 N N . ARG A 1 204 ? 10.874 6.028 0.780 1.00 5.72 269 ARG A N 1
ATOM 1471 C CA . ARG A 1 204 ? 11.675 6.533 -0.328 1.00 6.14 269 ARG A CA 1
ATOM 1472 C C . ARG A 1 204 ? 13.114 6.090 -0.176 1.00 5.73 269 ARG A C 1
ATOM 1473 O O . ARG A 1 204 ? 13.811 5.819 -1.161 1.00 6.63 269 ARG A O 1
ATOM 1481 N N . GLY A 1 205 ? 13.618 5.998 1.057 1.00 5.71 270 GLY A N 1
ATOM 1482 C CA . GLY A 1 205 ? 14.964 5.513 1.310 1.00 5.49 270 GLY A CA 1
ATOM 1483 C C . GLY A 1 205 ? 15.450 5.919 2.679 1.00 4.91 270 GLY A C 1
ATOM 1484 O O . GLY A 1 205 ? 14.784 5.631 3.674 1.00 5.20 270 GLY A O 1
ATOM 1485 N N . PHE A 1 206 ? 16.625 6.545 2.730 1.00 4.77 271 PHE A N 1
ATOM 1486 C CA . PHE A 1 206 ? 17.332 6.741 3.983 1.00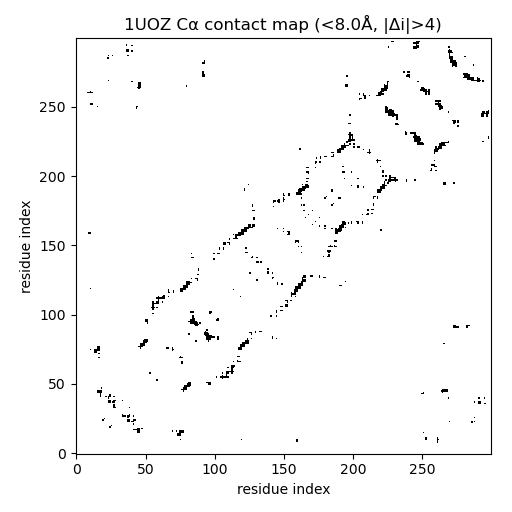 4.07 271 PHE A CA 1
ATOM 1487 C C . PHE A 1 206 ? 18.041 8.086 4.014 1.00 3.90 271 PHE A C 1
ATOM 1488 O O . PHE A 1 206 ? 18.217 8.748 2.994 1.00 4.56 271 PHE A O 1
ATOM 1496 N N . SER A 1 207 ? 18.465 8.492 5.223 1.00 4.13 272 SER A N 1
ATOM 1497 C CA . SER A 1 207 ? 19.226 9.714 5.423 1.00 4.10 272 SER A CA 1
ATOM 1498 C C . SER A 1 207 ? 20.606 9.401 5.998 1.00 3.87 272 SER A C 1
ATOM 1499 O O . SER A 1 207 ? 20.793 8.423 6.719 1.00 4.67 272 SER A O 1
ATOM 1502 N N . LEU A 1 208 ? 21.561 10.277 5.652 1.00 3.84 273 LEU A N 1
ATOM 1503 C CA . LEU A 1 208 ? 22.950 10.164 6.070 1.00 4.03 273 LEU A CA 1
ATOM 1504 C C . LEU A 1 208 ? 23.474 11.462 6.626 1.00 4.01 273 LEU A C 1
ATOM 1505 O O . LEU A 1 208 ? 23.064 12.556 6.201 1.00 4.21 273 LEU A O 1
ATOM 1510 N N . ASN A 1 209 ? 24.455 11.346 7.533 1.00 4.16 274 ASN A N 1
ATOM 1511 C CA . ASN A 1 209 ? 25.241 12.472 8.028 1.00 3.98 274 ASN A CA 1
ATOM 1512 C C . ASN A 1 209 ? 24.465 13.399 8.951 1.00 4.11 274 ASN A C 1
ATOM 1513 O O . ASN A 1 209 ? 24.965 14.511 9.208 1.00 4.02 274 ASN A O 1
ATOM 1518 N N . VAL A 1 210 ? 23.294 12.994 9.459 1.00 3.93 275 VAL A N 1
ATOM 1519 C CA . VAL A 1 210 ? 22.491 13.917 10.245 1.00 4.13 275 VAL A CA 1
ATOM 1520 C C . VAL A 1 210 ? 23.266 14.326 11.503 1.00 4.27 275 VAL A C 1
ATOM 1521 O O . VAL A 1 210 ? 23.780 13.470 12.244 1.00 4.37 275 VAL A O 1
ATOM 1525 N N . SER A 1 211 ? 23.377 15.632 11.718 1.00 4.33 276 SER A N 1
ATOM 1526 C CA . SER A 1 211 ? 24.134 16.186 12.837 1.00 4.88 276 SER A CA 1
ATOM 1527 C C . SER A 1 211 ? 25.617 15.864 12.767 1.00 4.57 276 SER A C 1
ATOM 1528 O O . SER A 1 211 ? 26.314 16.094 13.767 1.00 5.86 276 SER A O 1
ATOM 1531 N N . AS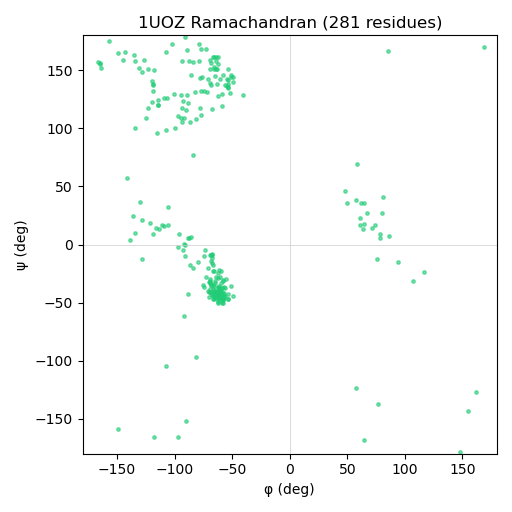N A 1 212 ? 26.126 15.391 11.648 1.00 4.52 277 ASN A N 1
ATOM 1532 C CA . ASN A 1 212 ? 27.550 15.105 11.544 1.00 4.82 277 ASN A CA 1
ATOM 1533 C C . ASN A 1 212 ? 28.174 15.992 10.460 1.00 4.48 277 ASN A C 1
ATOM 1534 O O . ASN A 1 212 ? 27.597 16.989 10.049 1.00 4.55 277 ASN A O 1
ATOM 1539 N N . PHE A 1 213 ? 29.400 15.626 10.063 1.00 4.85 278 PHE A N 1
ATOM 1540 C CA . PHE A 1 213 ? 30.325 16.552 9.434 1.00 4.73 278 PHE A CA 1
ATOM 1541 C C . PHE A 1 213 ? 31.100 15.952 8.269 1.00 4.73 278 PHE A C 1
ATOM 1542 O O . PHE A 1 213 ? 31.962 16.633 7.712 1.00 5.29 278 PHE A O 1
ATOM 1550 N N . TYR A 1 214 ? 30.804 14.710 7.904 1.00 4.91 279 TYR A N 1
ATOM 1551 C CA . TYR A 1 214 ? 31.562 14.051 6.843 1.00 4.89 279 TYR A CA 1
ATOM 1552 C C . TYR A 1 214 ? 31.279 14.678 5.512 1.00 4.53 279 TYR A C 1
ATOM 1553 O O . TYR A 1 214 ? 30.211 15.219 5.255 1.00 4.81 279 TYR A O 1
ATOM 1562 N N . THR A 1 215 ? 32.276 14.618 4.598 1.00 5.04 280 THR A N 1
ATOM 1563 C CA . THR A 1 215 ? 32.129 15.266 3.326 1.00 5.23 280 THR A CA 1
ATOM 1564 C C . THR A 1 215 ? 30.991 14.643 2.506 1.00 4.67 280 THR A C 1
ATOM 1565 O O . THR A 1 215 ? 30.683 13.456 2.580 1.00 5.17 280 THR A O 1
ATOM 1569 N N . THR A 1 216 ? 30.406 15.487 1.672 1.00 4.68 281 THR A N 1
ATOM 1570 C CA . THR A 1 216 ? 29.355 15.018 0.769 1.00 5.16 281 THR A CA 1
ATOM 1571 C C . THR A 1 216 ? 29.863 13.882 -0.080 1.00 5.20 281 THR A C 1
ATOM 1572 O O . THR A 1 216 ? 29.157 12.886 -0.281 1.00 5.88 281 THR A O 1
ATOM 1576 N N . ASP A 1 217 ? 31.072 13.994 -0.626 1.00 5.45 282 ASP A N 1
ATOM 1577 C CA . ASP A 1 217 ? 31.596 12.941 -1.464 1.00 6.19 282 ASP A CA 1
ATOM 1578 C C . ASP A 1 217 ? 31.693 11.637 -0.730 1.00 5.98 282 ASP A C 1
ATOM 1579 O O . ASP A 1 217 ? 31.355 10.571 -1.307 1.00 6.46 282 ASP A O 1
ATOM 1584 N N . GLU A 1 218 ? 32.172 11.650 0.506 1.00 5.93 283 GLU A N 1
ATOM 1585 C CA . GLU A 1 218 ? 32.265 10.407 1.237 1.00 5.54 283 GLU A CA 1
ATOM 1586 C C . GLU A 1 218 ? 30.857 9.822 1.440 1.00 5.29 283 GLU A C 1
ATOM 1587 O O . GLU A 1 218 ? 30.633 8.603 1.340 1.00 5.98 283 GLU A O 1
ATOM 1593 N N . GLU A 1 219 ? 29.897 10.677 1.749 1.00 5.06 284 GLU A N 1
ATOM 1594 C CA . GLU A 1 219 ? 28.533 10.198 1.994 1.00 5.03 284 GLU A CA 1
ATOM 1595 C C . GLU A 1 219 ? 27.851 9.701 0.744 1.00 5.24 284 GLU A C 1
ATOM 1596 O O . GLU A 1 219 ? 27.048 8.762 0.839 1.00 5.76 284 GLU A O 1
ATOM 1602 N N . ILE A 1 220 ? 28.140 10.271 -0.410 1.00 5.40 285 ILE A N 1
ATOM 1603 C CA . ILE A 1 220 ? 27.618 9.742 -1.681 1.00 5.45 285 ILE A CA 1
ATOM 1604 C C . ILE A 1 220 ? 28.126 8.341 -1.897 1.00 5.75 285 ILE A C 1
ATOM 1605 O O . ILE A 1 220 ? 27.375 7.430 -2.266 1.00 6.40 285 ILE A O 1
ATOM 1610 N N . GLY A 1 221 ? 29.419 8.101 -1.694 1.00 6.04 286 GLY A N 1
ATOM 1611 C CA . GLY A 1 221 ? 29.921 6.767 -1.936 1.00 6.61 286 GLY A CA 1
ATOM 1612 C C . GLY A 1 221 ? 29.237 5.746 -1.020 1.00 5.93 286 GLY A C 1
ATOM 1613 O O . GLY A 1 221 ? 28.869 4.631 -1.436 1.00 7.09 286 GLY A O 1
ATOM 1614 N N . TYR A 1 222 ? 29.043 6.119 0.246 1.00 5.70 287 TYR A N 1
ATOM 1615 C CA . TYR A 1 222 ? 28.391 5.260 1.205 1.00 5.83 287 TYR A CA 1
ATOM 1616 C C . TYR A 1 222 ? 26.925 5.053 0.853 1.00 5.86 287 TYR A C 1
ATOM 1617 O O . TYR A 1 222 ? 26.399 3.927 0.920 1.00 6.21 287 TYR A O 1
ATOM 1626 N N . GLY A 1 223 ? 26.230 6.123 0.482 1.00 5.40 288 GLY A N 1
ATOM 1627 C CA . GLY A 1 223 ? 24.833 6.044 0.095 1.00 5.87 288 GLY A CA 1
ATOM 1628 C C . GLY A 1 223 ? 24.605 5.230 -1.173 1.00 5.55 288 GLY A C 1
ATOM 1629 O O . GLY A 1 223 ? 23.650 4.451 -1.238 1.00 6.08 288 GLY A O 1
ATOM 1630 N N . GLU A 1 224 ? 25.471 5.381 -2.170 1.00 5.72 289 GLU A N 1
ATOM 1631 C CA . GLU A 1 224 ? 25.354 4.529 -3.334 1.00 6.18 289 GLU A CA 1
ATOM 1632 C C . GLU A 1 224 ? 25.527 3.067 -2.995 1.00 6.45 289 GLU A C 1
ATOM 1633 O O . GLU A 1 224 ? 24.827 2.191 -3.549 1.00 7.19 289 GLU A O 1
ATOM 1639 N N . ALA A 1 225 ? 26.432 2.759 -2.075 1.00 6.79 290 ALA A N 1
ATOM 1640 C CA . ALA A 1 225 ? 26.627 1.372 -1.637 1.00 7.10 290 ALA A CA 1
ATOM 1641 C C . ALA A 1 225 ? 25.406 0.847 -0.919 1.00 6.31 290 ALA A C 1
ATOM 1642 O O . ALA A 1 225 ? 24.909 -0.256 -1.246 1.00 7.26 290 ALA A O 1
ATOM 1644 N N . ILE A 1 226 ? 24.849 1.602 0.021 1.00 6.31 291 ILE A N 1
ATOM 1645 C CA . ILE A 1 226 ? 23.625 1.163 0.684 1.00 5.98 291 ILE A CA 1
ATOM 1646 C C . ILE A 1 226 ? 22.482 1.043 -0.304 1.00 6.30 291 ILE A C 1
ATOM 1647 O O . ILE A 1 226 ? 21.706 0.074 -0.215 1.00 6.62 291 ILE A O 1
ATOM 1652 N N . SER A 1 227 ? 22.335 1.998 -1.220 1.00 6.52 292 SER A N 1
ATOM 1653 C CA . SER A 1 227 ? 21.298 1.916 -2.237 1.00 6.94 292 SER A CA 1
ATOM 1654 C C . SER A 1 227 ? 21.372 0.588 -2.985 1.00 7.54 292 SER A C 1
ATOM 1655 O O . SER A 1 227 ? 20.366 -0.086 -3.179 1.00 7.54 292 SER A O 1
ATOM 1658 N N . GLY A 1 228 ? 22.568 0.193 -3.402 1.00 7.29 293 GLY A N 1
ATOM 1659 C CA . GLY A 1 228 ? 22.725 -1.058 -4.125 1.00 8.45 293 GLY A CA 1
ATOM 1660 C C . GLY A 1 228 ? 22.322 -2.278 -3.320 1.00 8.54 293 GLY A C 1
ATOM 1661 O O . GLY A 1 228 ? 21.926 -3.291 -3.917 1.00 11.24 293 GLY A O 1
ATOM 1662 N N . LEU A 1 229 ? 22.434 -2.230 -2.004 1.00 8.01 294 LEU A N 1
ATOM 1663 C CA . LEU A 1 229 ? 22.071 -3.314 -1.101 1.00 8.26 294 LEU A CA 1
ATOM 1664 C C . LEU A 1 229 ? 20.633 -3.251 -0.603 1.00 7.81 294 LEU A C 1
ATOM 1665 O O . LEU A 1 229 ? 20.195 -4.127 0.131 1.00 9.37 294 LEU A O 1
ATOM 1670 N N . THR A 1 230 ? 19.886 -2.231 -1.031 1.00 7.74 295 THR A N 1
ATOM 1671 C CA . THR A 1 230 ? 18.506 -2.000 -0.646 1.00 7.97 295 THR A CA 1
ATOM 1672 C C . THR A 1 230 ? 17.628 -1.769 -1.877 1.00 8.25 295 THR A C 1
ATOM 1673 O O . THR A 1 230 ? 16.706 -0.932 -1.864 1.00 9.06 295 THR A O 1
ATOM 1677 N N . ASN A 1 231 ? 17.922 -2.494 -2.958 1.00 9.12 296 ASN A N 1
ATOM 1678 C CA . ASN A 1 231 ? 17.077 -2.491 -4.153 1.00 9.56 296 ASN A CA 1
ATOM 1679 C C . ASN A 1 231 ? 16.892 -1.119 -4.749 1.00 9.34 296 ASN A C 1
ATOM 1680 O O . ASN A 1 231 ? 15.845 -0.805 -5.286 1.00 11.10 296 ASN A O 1
ATOM 1685 N N . GLY A 1 232 ? 17.951 -0.322 -4.738 1.00 8.38 297 GLY A N 1
ATOM 1686 C CA . GLY A 1 232 ? 17.926 0.950 -5.407 1.00 8.88 297 GLY A CA 1
ATOM 1687 C C . GLY A 1 232 ? 17.241 2.081 -4.664 1.00 8.01 297 GLY A C 1
ATOM 1688 O O . GLY A 1 232 ? 16.743 3.004 -5.290 1.00 9.35 297 GLY A O 1
ATOM 1689 N N . SER A 1 233 ? 17.224 2.008 -3.347 1.00 7.50 298 SER A N 1
ATOM 1690 C CA A SER A 1 233 ? 16.597 3.084 -2.588 0.70 6.87 298 SER A CA 1
ATOM 1691 C CA B SER A 1 233 ? 16.630 3.063 -2.512 0.30 7.52 298 SER A CA 1
ATOM 1692 C C . SER A 1 233 ? 17.361 4.397 -2.731 1.00 6.71 298 SER A C 1
ATOM 1693 O O . SER A 1 233 ? 18.520 4.439 -3.180 1.00 8.06 298 SER A O 1
ATOM 1698 N N . HIS A 1 234 ? 16.710 5.496 -2.395 1.00 5.68 299 HIS A N 1
ATOM 1699 C CA . HIS A 1 234 ? 17.257 6.824 -2.544 1.00 5.61 299 HIS A CA 1
ATOM 1700 C C . HIS A 1 234 ? 17.613 7.419 -1.186 1.00 5.05 299 HIS A C 1
ATOM 1701 O O . HIS A 1 234 ? 17.202 6.899 -0.157 1.00 6.68 299 HIS A O 1
ATOM 1708 N N . TYR A 1 235 ? 18.376 8.496 -1.193 1.00 4.98 300 TYR A N 1
ATOM 1709 C CA . TYR A 1 235 ? 18.813 9.047 0.084 1.00 4.88 300 TYR A CA 1
ATOM 1710 C C . TYR A 1 235 ? 18.995 10.537 0.030 1.00 4.46 300 TYR A C 1
ATOM 1711 O O . TYR A 1 235 ? 19.048 11.183 -1.025 1.00 5.02 300 TYR A O 1
ATOM 1720 N N . VAL A 1 236 ? 19.074 11.105 1.232 1.00 4.33 301 VAL A N 1
ATOM 1721 C CA . VAL A 1 236 ? 19.413 12.508 1.429 1.00 4.19 301 VAL A CA 1
ATOM 1722 C C . VAL A 1 236 ? 20.648 12.574 2.340 1.00 4.01 301 VAL A C 1
ATOM 1723 O O . VAL A 1 236 ? 20.869 11.690 3.170 1.00 4.95 301 VAL A O 1
ATOM 1727 N N . ILE A 1 237 ? 21.440 13.640 2.158 1.00 4.02 302 ILE A N 1
ATOM 1728 C CA . ILE A 1 237 ? 22.634 13.884 2.975 1.00 4.12 302 ILE A CA 1
ATOM 1729 C C . ILE A 1 237 ? 22.437 15.197 3.696 1.00 3.90 302 ILE A C 1
ATOM 1730 O O . ILE A 1 237 ? 22.108 16.213 3.072 1.00 4.58 302 ILE A O 1
ATOM 1735 N N . ASP A 1 238 ? 22.694 15.206 5.007 1.00 3.75 303 ASP A N 1
ATOM 1736 C CA . ASP A 1 238 ? 22.727 16.436 5.793 1.00 3.69 303 ASP A CA 1
ATOM 1737 C C . ASP A 1 238 ? 24.046 17.164 5.517 1.00 3.99 303 ASP A C 1
ATOM 1738 O O . ASP A 1 238 ? 25.123 16.693 5.915 1.00 4.54 303 ASP A O 1
ATOM 1743 N N . THR A 1 239 ? 23.958 18.313 4.836 1.00 3.69 304 THR A N 1
ATOM 1744 C CA . THR A 1 239 ? 25.091 19.156 4.509 1.00 4.32 304 THR A CA 1
ATOM 1745 C C . THR A 1 239 ? 25.143 20.405 5.364 1.00 4.63 304 THR A C 1
ATOM 1746 O O . THR A 1 239 ? 25.871 21.365 5.049 1.00 5.55 304 THR A O 1
ATOM 1750 N N . SER A 1 240 ? 24.417 20.432 6.484 1.00 4.46 305 SER A N 1
ATOM 1751 C CA . SER A 1 240 ? 24.405 21.594 7.347 1.00 4.64 305 SER A CA 1
ATOM 1752 C C . SER A 1 240 ? 25.766 22.037 7.841 1.00 4.35 305 SER A C 1
ATOM 1753 O O . SER A 1 240 ? 25.987 23.245 7.994 1.00 5.40 305 SER A O 1
ATOM 1756 N N . ARG A 1 241 ? 26.657 21.091 8.136 1.00 4.39 306 ARG A N 1
ATOM 1757 C CA . ARG A 1 241 ? 27.906 21.429 8.823 1.00 4.86 306 ARG A CA 1
ATOM 1758 C C . ARG A 1 241 ? 29.115 20.749 8.232 1.00 4.75 306 ARG A C 1
ATOM 1759 O O . ARG A 1 241 ? 30.139 20.597 8.915 1.00 5.24 306 ARG A O 1
ATOM 1767 N N . ASN A 1 242 ? 29.056 20.359 6.953 1.00 4.61 307 ASN A N 1
ATOM 1768 C CA . ASN A 1 242 ? 30.092 19.519 6.382 1.00 4.93 307 ASN A CA 1
ATOM 1769 C C . ASN A 1 242 ? 30.961 20.229 5.335 1.00 4.98 307 ASN A C 1
ATOM 1770 O O . ASN A 1 242 ? 31.712 19.557 4.629 1.00 5.75 307 ASN A O 1
ATOM 1775 N N . GLY A 1 243 ? 30.934 21.554 5.298 1.00 5.20 308 GLY A N 1
ATOM 1776 C CA . GLY A 1 243 ? 31.703 22.273 4.292 1.00 5.75 308 GLY A CA 1
ATOM 1777 C C . GLY A 1 243 ? 33.206 22.160 4.442 1.00 6.32 308 GLY A C 1
ATOM 1778 O O . GLY A 1 243 ? 33.920 22.349 3.458 1.00 7.81 308 GLY A O 1
ATOM 1779 N N . ALA A 1 244 ? 33.693 21.861 5.650 1.00 5.96 309 ALA A N 1
ATOM 1780 C CA . ALA A 1 244 ? 35.114 21.667 5.920 1.00 6.22 309 ALA A CA 1
ATOM 1781 C C . ALA A 1 244 ? 35.404 20.233 6.297 1.00 6.48 309 ALA A C 1
ATOM 1782 O O . ALA A 1 244 ? 36.488 19.951 6.798 1.00 7.45 309 ALA A O 1
ATOM 1784 N N . GLY A 1 245 ? 34.467 19.320 6.071 1.00 6.24 310 GLY A N 1
ATOM 1785 C CA . GLY A 1 245 ? 34.629 17.975 6.537 1.00 6.33 310 GLY A CA 1
ATOM 1786 C C . GLY A 1 245 ? 34.669 17.886 8.045 1.00 6.22 310 GLY A C 1
ATOM 1787 O O . GLY A 1 245 ? 34.347 18.838 8.772 1.00 6.01 310 GLY A O 1
ATOM 1788 N N . PRO A 1 246 ? 35.067 16.714 8.547 1.00 6.62 311 PRO A N 1
ATOM 1789 C CA . PRO A 1 246 ? 35.053 16.456 9.991 1.00 7.24 311 PRO A CA 1
ATOM 1790 C C . PRO A 1 246 ? 36.292 16.971 10.673 1.00 7.56 311 PRO A C 1
ATOM 1791 O O . PRO A 1 246 ? 37.361 17.163 10.050 1.00 8.32 311 PRO A O 1
ATOM 1795 N N . ALA A 1 247 ? 36.170 17.215 11.971 1.00 8.14 312 ALA A N 1
ATOM 1796 C CA . ALA A 1 247 ? 37.328 17.456 12.812 1.00 9.48 312 ALA A CA 1
ATOM 1797 C C . ALA A 1 247 ? 38.162 16.167 12.907 1.00 10.04 312 ALA A C 1
ATOM 1798 O O . ALA A 1 247 ? 37.718 15.078 12.651 1.00 11.90 312 ALA A O 1
ATOM 1800 N N . PRO A 1 248 ? 39.429 16.302 13.302 1.00 13.93 313 PRO A N 1
ATOM 1801 C CA . PRO A 1 248 ? 40.305 15.122 13.446 1.00 15.62 313 PRO A CA 1
ATOM 1802 C C . PRO A 1 248 ? 39.714 14.049 14.351 1.00 16.52 313 PRO A C 1
ATOM 1803 O O . PRO A 1 248 ? 39.011 14.394 15.306 1.00 16.02 313 PRO A O 1
ATOM 1807 N N . ASP A 1 249 ? 39.938 12.791 13.985 1.00 18.05 314 ASP A N 1
ATOM 1808 C CA . ASP A 1 249 ? 39.330 11.609 14.567 1.00 19.63 314 ASP A CA 1
ATOM 1809 C C . ASP A 1 249 ? 39.686 11.613 16.042 1.00 19.85 314 ASP A C 1
ATOM 1810 O O . ASP A 1 249 ? 40.863 11.623 16.402 1.00 21.63 314 ASP A O 1
ATOM 1815 N N . ALA A 1 250 ? 38.669 11.668 16.883 1.00 19.06 315 ALA A N 1
ATOM 1816 C CA . ALA A 1 250 ? 38.825 11.647 18.324 1.00 19.03 315 ALA A CA 1
ATOM 1817 C C . ALA A 1 250 ? 37.463 11.353 18.915 1.00 18.76 315 ALA A C 1
ATOM 1818 O O . ALA A 1 250 ? 36.446 11.674 18.300 1.00 18.52 315 ALA A O 1
ATOM 1820 N N . PRO A 1 251 ? 37.403 10.804 20.120 1.00 18.75 316 PRO A N 1
ATOM 1821 C CA . PRO A 1 251 ? 36.168 10.839 20.889 1.00 18.33 316 PRO A CA 1
ATOM 1822 C C . PRO A 1 251 ? 35.644 12.290 21.025 1.00 17.62 316 PRO A C 1
ATOM 1823 O O . PRO A 1 251 ? 36.317 13.291 21.283 1.00 18.35 316 PRO A O 1
ATOM 1827 N N . LEU A 1 252 ? 34.362 12.345 20.874 1.00 15.73 317 LEU A N 1
ATOM 1828 C CA . LEU A 1 252 ? 33.577 13.539 20.967 1.00 12.47 317 LEU A CA 1
ATOM 1829 C C . LEU A 1 252 ? 33.885 14.556 19.890 1.00 10.87 317 LEU A C 1
ATOM 1830 O O . LEU A 1 252 ? 33.418 15.685 19.991 1.00 11.02 317 LEU A O 1
ATOM 1835 N N . ASN A 1 253 ? 34.534 14.151 18.798 1.00 11.30 318 ASN A N 1
ATOM 1836 C CA . ASN A 1 253 ? 34.752 15.091 17.705 1.00 11.07 318 ASN A CA 1
ATOM 1837 C C . ASN A 1 253 ? 33.494 15.506 16.957 1.00 9.74 318 ASN A C 1
ATOM 1838 O O . ASN A 1 253 ? 33.535 16.435 16.160 1.00 10.08 318 ASN A O 1
ATOM 1843 N N . TRP A 1 254 ? 32.379 14.840 17.257 1.00 8.74 319 TRP A N 1
ATOM 1844 C CA . TRP A 1 254 ? 31.075 15.148 16.716 1.00 8.78 319 TRP A CA 1
ATOM 1845 C C . TRP A 1 254 ? 30.294 16.096 17.619 1.00 7.34 319 TRP A C 1
ATOM 1846 O O . TRP A 1 254 ? 29.208 16.501 17.257 1.00 8.27 319 TRP A O 1
ATOM 1857 N N . CYS A 1 255 ? 30.836 16.437 18.806 1.00 7.18 320 CYS A N 1
ATOM 1858 C CA . CYS A 1 255 ? 30.095 17.139 19.838 1.00 7.46 320 CYS A CA 1
ATOM 1859 C C . CYS A 1 255 ? 30.599 18.580 19.911 1.00 6.83 320 CYS A C 1
ATOM 1860 O O . CYS A 1 255 ? 31.671 18.828 20.495 1.00 8.24 320 CYS A O 1
ATOM 1863 N N . ASN A 1 256 ? 29.892 19.504 19.279 1.00 6.39 321 ASN A N 1
ATOM 1864 C CA . ASN A 1 256 ? 30.309 20.911 19.201 1.00 7.41 321 ASN A CA 1
ATOM 1865 C C . ASN A 1 256 ? 31.753 21.113 18.787 1.00 7.41 321 ASN A C 1
ATOM 1866 O O . ASN A 1 256 ? 32.466 21.931 19.371 1.00 9.06 321 ASN A O 1
ATOM 1871 N N . PRO A 1 257 ? 32.240 20.431 17.756 1.00 7.17 322 PRO A N 1
ATOM 1872 C CA . PRO A 1 257 ? 33.616 20.678 17.338 1.00 7.50 322 PRO A CA 1
ATOM 1873 C C . PRO A 1 257 ? 33.771 22.084 16.800 1.00 7.69 322 PRO A C 1
ATOM 1874 O O . PRO A 1 257 ? 32.869 22.662 16.192 1.00 10.12 322 PRO A O 1
ATOM 1878 N N . SER A 1 258 ? 34.970 22.616 16.943 1.00 8.89 323 SER A N 1
ATOM 1879 C CA . SER A 1 258 ? 35.278 23.909 16.329 1.00 9.15 323 SER A CA 1
ATOM 1880 C C . SER A 1 258 ? 35.816 23.692 14.904 1.00 8.05 323 SER A C 1
ATOM 1881 O O . SER A 1 258 ? 36.178 22.585 14.507 1.00 8.30 323 SER A O 1
ATOM 1884 N N . GLY A 1 259 ? 35.868 24.787 14.176 1.00 7.99 324 GLY A N 1
ATOM 1885 C CA . GLY A 1 259 ? 36.451 24.785 12.879 1.00 8.16 324 GLY A CA 1
ATOM 1886 C C . GLY A 1 259 ? 35.567 24.203 11.770 1.00 7.49 324 GLY A C 1
ATOM 1887 O O . GLY A 1 259 ? 36.025 24.077 10.636 1.00 9.39 324 GLY A O 1
ATOM 1888 N N . ARG A 1 260 ? 34.319 23.861 12.052 1.00 6.79 325 ARG A N 1
ATOM 1889 C CA . ARG A 1 260 ? 33.454 23.287 11.029 1.00 6.69 325 ARG A CA 1
ATOM 1890 C C . ARG A 1 260 ? 32.767 24.406 10.267 1.00 6.40 325 ARG A C 1
ATOM 1891 O O . ARG A 1 260 ? 32.607 25.516 10.768 1.00 7.55 325 ARG A O 1
ATOM 1899 N N . ALA A 1 261 ? 32.326 24.094 9.050 1.00 6.16 326 ALA A N 1
ATOM 1900 C CA . ALA A 1 261 ? 31.728 25.090 8.180 1.00 6.18 326 ALA A CA 1
ATOM 1901 C C . ALA A 1 261 ? 30.394 24.616 7.654 1.00 5.12 326 ALA A C 1
ATOM 1902 O O . ALA A 1 261 ? 30.186 23.427 7.408 1.00 5.67 326 ALA A O 1
ATOM 1904 N N . LEU A 1 262 ? 29.497 25.570 7.422 1.00 5.32 327 LEU A N 1
ATOM 1905 C CA . LEU A 1 262 ? 28.282 25.283 6.650 1.00 5.41 327 LEU A CA 1
ATOM 1906 C C . LEU A 1 262 ? 28.660 24.566 5.365 1.00 5.55 327 LEU A C 1
ATOM 1907 O O . LEU A 1 262 ? 29.668 24.914 4.722 1.00 5.96 327 LEU A O 1
ATOM 1912 N N . GLY A 1 263 ? 27.877 23.567 4.972 1.00 5.39 328 GLY A N 1
ATOM 1913 C CA . GLY A 1 263 ? 28.015 22.911 3.702 1.00 5.49 328 GLY A CA 1
ATOM 1914 C C . GLY A 1 263 ? 27.081 23.442 2.660 1.00 5.68 328 GLY A C 1
ATOM 1915 O O . GLY A 1 263 ? 26.455 24.488 2.809 1.00 6.51 328 GLY A O 1
ATOM 1916 N N . ALA A 1 264 ? 26.961 22.693 1.576 1.00 6.18 329 ALA A N 1
ATOM 1917 C CA . ALA A 1 264 ? 26.129 23.120 0.452 1.00 6.83 329 ALA A CA 1
ATOM 1918 C C . ALA A 1 264 ? 24.755 23.443 0.923 1.00 6.00 329 ALA A C 1
ATOM 1919 O O . ALA A 1 264 ? 24.127 22.667 1.669 1.00 6.03 329 ALA A O 1
A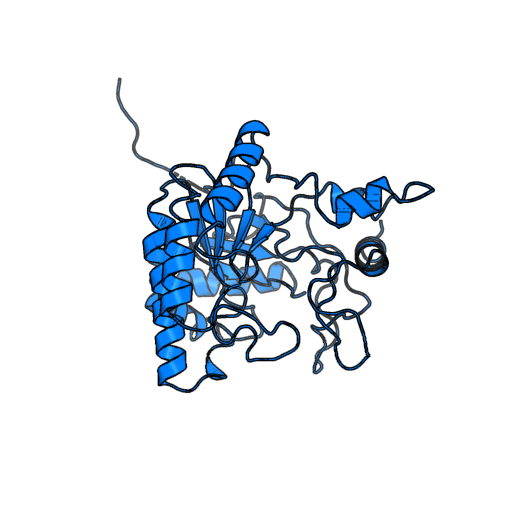TOM 1921 N N . PRO A 1 265 ? 24.193 24.548 0.456 1.00 6.67 330 PRO A N 1
ATOM 1922 C CA . PRO A 1 265 ? 22.791 24.819 0.775 1.00 6.97 330 PRO A CA 1
ATOM 1923 C C . PRO A 1 265 ? 21.865 23.739 0.206 1.00 5.78 330 PRO A C 1
ATOM 1924 O O . PRO A 1 265 ? 22.180 23.087 -0.779 1.00 6.55 330 PRO A O 1
ATOM 1928 N N . PRO A 1 266 ? 20.699 23.574 0.827 1.00 6.02 331 PRO A N 1
ATOM 1929 C CA . PRO A 1 266 ? 19.780 22.518 0.373 1.00 5.65 331 PRO A CA 1
ATOM 1930 C C . PRO A 1 266 ? 19.456 22.626 -1.105 1.00 5.31 331 PRO A C 1
ATOM 1931 O O . PRO A 1 266 ? 19.195 23.716 -1.621 1.00 6.68 331 PRO A O 1
ATOM 1935 N N . THR A 1 267 ? 19.470 21.484 -1.773 1.00 5.53 332 THR A N 1
ATOM 1936 C CA . THR A 1 267 ? 19.276 21.421 -3.220 1.00 6.02 332 THR A CA 1
ATOM 1937 C C . THR A 1 267 ? 18.969 19.992 -3.635 1.00 5.44 332 THR A C 1
ATOM 1938 O O . THR A 1 267 ? 19.384 19.043 -2.990 1.00 5.80 332 THR A O 1
ATOM 1942 N N . THR A 1 268 ? 18.306 19.850 -4.791 1.00 6.02 333 THR A N 1
ATOM 1943 C CA . THR A 1 268 ? 18.194 18.554 -5.429 1.00 6.24 333 THR A CA 1
ATOM 1944 C C . THR A 1 268 ? 19.224 18.343 -6.515 1.00 6.46 333 THR A C 1
ATOM 1945 O O . THR A 1 268 ? 19.241 17.289 -7.143 1.00 8.20 333 THR A O 1
ATOM 1949 N N . ALA A 1 269 ? 20.059 19.336 -6.785 1.00 7.01 334 ALA A N 1
ATOM 1950 C CA . ALA A 1 269 ? 21.118 19.216 -7.795 1.00 7.84 334 ALA A CA 1
ATOM 1951 C C . ALA A 1 269 ? 22.350 18.552 -7.170 1.00 7.83 334 ALA A C 1
ATOM 1952 O O . ALA A 1 269 ? 23.349 19.209 -6.849 1.00 10.45 334 ALA A O 1
ATOM 1954 N N . THR A 1 270 ? 22.272 17.247 -7.001 1.00 7.54 335 THR A N 1
ATOM 1955 C CA . THR A 1 270 ? 23.273 16.493 -6.265 1.00 7.44 335 THR A CA 1
ATOM 1956 C C . THR A 1 270 ? 24.206 15.760 -7.231 1.00 7.32 335 THR A C 1
ATOM 1957 O O . THR A 1 270 ? 23.955 15.667 -8.447 1.00 8.88 335 THR A O 1
ATOM 1961 N N . ALA A 1 271 ? 25.248 15.173 -6.663 1.00 7.46 336 ALA A N 1
ATOM 1962 C CA . ALA A 1 271 ? 26.283 14.463 -7.419 1.00 8.15 336 ALA A CA 1
ATOM 1963 C C . ALA A 1 271 ? 26.204 12.974 -7.191 1.00 8.05 336 ALA A C 1
ATOM 1964 O O . ALA A 1 271 ? 27.129 12.261 -7.523 1.00 10.17 336 ALA A O 1
ATOM 1966 N N . GLY A 1 272 ? 25.104 12.455 -6.660 1.00 8.02 337 GLY A N 1
ATOM 1967 C CA . GLY A 1 272 ? 24.929 11.031 -6.466 1.00 8.56 337 GLY A CA 1
ATOM 1968 C C . GLY A 1 272 ? 23.744 10.536 -7.274 1.00 7.63 337 GLY A C 1
ATOM 1969 O O . GLY A 1 272 ? 22.684 11.153 -7.241 1.00 7.90 337 GLY A O 1
ATOM 1970 N N . ALA A 1 273 ? 23.886 9.393 -7.923 1.00 8.11 338 ALA A N 1
ATOM 1971 C CA . ALA A 1 273 ? 22.838 8.833 -8.770 1.00 8.57 338 ALA A CA 1
ATOM 1972 C C . ALA A 1 273 ? 21.539 8.596 -8.018 1.00 8.18 338 ALA A C 1
ATOM 1973 O O . ALA A 1 273 ? 20.483 8.684 -8.628 1.00 9.65 338 ALA A O 1
ATOM 1975 N N . HIS A 1 274 ? 21.614 8.283 -6.723 1.00 6.99 339 HIS A N 1
ATOM 1976 C CA . HIS A 1 274 ? 20.423 8.024 -5.918 1.00 6.57 339 HIS A CA 1
ATOM 1977 C C . HIS A 1 274 ? 20.265 9.053 -4.803 1.00 5.92 339 HIS A C 1
ATOM 1978 O O . HIS A 1 274 ? 19.447 8.823 -3.890 1.00 6.40 339 HIS A O 1
ATOM 1985 N N . ALA A 1 275 ? 21.002 10.163 -4.861 1.00 6.23 340 ALA A N 1
ATOM 1986 C CA . ALA A 1 275 ? 20.898 11.219 -3.883 1.00 5.87 340 ALA A CA 1
ATOM 1987 C C . ALA A 1 275 ? 19.781 12.175 -4.289 1.00 5.68 340 ALA A C 1
ATOM 1988 O O . ALA A 1 275 ? 19.938 12.985 -5.216 1.00 6.90 340 ALA A O 1
ATOM 1990 N N . ASP A 1 276 ? 18.645 12.112 -3.608 1.00 5.28 341 ASP A N 1
ATOM 1991 C CA . ASP A 1 276 ? 17.522 12.990 -3.892 1.00 5.65 341 ASP A CA 1
ATOM 1992 C C . ASP A 1 276 ? 17.805 14.440 -3.515 1.00 5.22 341 ASP A C 1
ATOM 1993 O O . ASP A 1 276 ? 17.301 15.357 -4.173 1.00 6.00 341 ASP A O 1
ATOM 1998 N N . ALA A 1 277 ? 18.584 14.682 -2.459 1.00 5.03 342 ALA A N 1
ATOM 1999 C CA . ALA A 1 277 ? 18.852 16.041 -2.024 1.00 5.24 342 ALA A CA 1
ATOM 2000 C C . ALA A 1 277 ? 20.006 16.085 -1.043 1.00 4.57 342 ALA A C 1
ATOM 2001 O O . ALA A 1 277 ? 20.299 15.115 -0.327 1.00 5.02 342 ALA A O 1
ATOM 2003 N N . TYR A 1 278 ? 20.594 17.265 -1.001 1.00 4.20 343 TYR A N 1
ATOM 2004 C CA . TYR A 1 278 ? 21.336 17.767 0.164 1.00 4.60 343 TYR A CA 1
ATOM 2005 C C . TYR A 1 278 ? 20.339 18.587 0.963 1.00 4.25 343 TYR A C 1
ATOM 2006 O O . TYR A 1 278 ? 19.648 19.433 0.398 1.00 5.31 343 TYR A O 1
ATOM 2015 N N . LEU A 1 279 ? 20.226 18.304 2.263 1.00 4.20 344 LEU A N 1
ATOM 2016 C CA . LEU A 1 279 ? 19.317 19.011 3.151 1.00 4.32 344 LEU A CA 1
ATOM 2017 C C . LEU A 1 279 ? 20.098 19.523 4.343 1.00 4.24 344 LEU A C 1
ATOM 2018 O O . LEU A 1 279 ? 21.157 18.990 4.664 1.00 4.52 344 LEU A O 1
ATOM 2023 N N . TRP A 1 280 ? 19.557 20.528 5.020 1.00 4.18 345 TRP A N 1
ATOM 2024 C CA . TRP A 1 280 ? 20.041 20.887 6.366 1.00 4.40 345 TRP A CA 1
ATOM 2025 C C . TRP A 1 280 ? 19.066 20.276 7.336 1.00 4.39 345 TRP A C 1
ATOM 2026 O O . TRP A 1 280 ? 17.951 20.781 7.524 1.00 5.87 345 TRP A O 1
ATOM 2037 N N . ILE A 1 281 ? 19.453 19.139 7.910 1.00 3.87 346 ILE A N 1
ATOM 2038 C CA . ILE A 1 281 ? 18.556 18.393 8.796 1.00 4.22 346 ILE A CA 1
ATOM 2039 C C . ILE A 1 281 ? 18.808 18.885 10.226 1.00 3.93 346 ILE A C 1
ATOM 2040 O O . ILE A 1 281 ? 17.922 19.484 10.835 1.00 4.25 346 ILE A O 1
ATOM 2045 N N . LYS A 1 282 ? 20.029 18.705 10.724 1.00 3.79 347 LYS A N 1
ATOM 2046 C CA . LYS A 1 282 ? 20.498 19.500 11.864 1.00 3.97 347 LYS A CA 1
ATOM 2047 C C . LYS A 1 282 ? 20.326 20.986 11.544 1.00 4.08 347 LYS A C 1
ATOM 2048 O O . LYS A 1 282 ? 20.610 21.441 10.438 1.00 5.07 347 LYS A O 1
ATOM 2054 N N . ARG A 1 283 ? 19.931 21.735 12.577 1.00 4.30 348 ARG A N 1
ATOM 2055 C CA . ARG A 1 283 ? 19.777 23.185 12.493 1.00 4.55 348 ARG A CA 1
ATOM 2056 C C . ARG A 1 283 ? 21.065 23.858 12.974 1.00 4.69 348 ARG A C 1
ATOM 2057 O O . ARG A 1 283 ? 21.377 23.833 14.160 1.00 5.27 348 ARG A O 1
ATOM 2072 N N . PRO A 1 284 ? 21.845 24.470 12.061 1.00 5.09 349 PRO A N 1
ATOM 2073 C CA . PRO A 1 284 ? 23.070 25.151 12.480 1.00 5.72 349 PRO A CA 1
ATOM 2074 C C . PRO A 1 284 ? 22.820 26.155 13.584 1.00 5.46 349 PRO A C 1
ATOM 2075 O O . PRO A 1 284 ? 21.896 26.953 13.507 1.00 6.18 349 PRO A O 1
ATOM 2079 N N . GLY A 1 285 ? 23.697 26.125 14.595 1.00 5.56 350 GLY A N 1
ATOM 2080 C CA . GLY A 1 285 ? 23.511 26.926 15.799 1.00 5.53 350 GLY A CA 1
ATOM 2081 C C . GLY A 1 285 ? 23.114 26.108 16.982 1.00 5.31 350 GLY A C 1
ATOM 2082 O O . GLY A 1 285 ? 23.453 26.482 18.118 1.00 6.02 350 GLY A O 1
ATOM 2083 N N . GLU A 1 286 ? 22.380 25.007 16.817 1.00 5.08 351 GLU A N 1
ATOM 2084 C CA . GLU A 1 286 ? 22.021 24.204 17.983 1.00 5.32 351 GLU A CA 1
ATOM 2085 C C . GLU A 1 286 ? 23.245 23.542 18.555 1.00 5.43 351 GLU A C 1
ATOM 2086 O O . GLU A 1 286 ? 24.063 22.931 17.841 1.00 5.62 351 GLU A O 1
ATOM 2092 N N . SER A 1 287 ? 23.352 23.557 19.889 1.00 5.61 352 SER A N 1
ATOM 2093 C CA . SER A 1 287 ? 24.357 22.789 20.556 1.00 5.87 352 SER A CA 1
ATOM 2094 C C . SER A 1 287 ? 24.110 21.298 20.356 1.00 5.59 352 SER A C 1
ATOM 2095 O O . SER A 1 287 ? 22.979 20.830 20.360 1.00 6.57 352 SER A O 1
ATOM 2098 N N . ASP A 1 288 ? 25.186 20.539 20.246 1.00 6.16 353 ASP A N 1
ATOM 2099 C CA . ASP A 1 288 ? 25.128 19.094 20.206 1.00 6.45 353 ASP A CA 1
ATOM 2100 C C . ASP A 1 288 ? 24.957 18.480 21.588 1.00 6.94 353 ASP A C 1
ATOM 2101 O O . ASP A 1 288 ? 24.634 17.292 21.684 1.00 8.53 353 ASP A O 1
ATOM 2106 N N . GLY A 1 289 ? 25.184 19.252 22.645 1.00 6.97 354 GLY A N 1
ATOM 2107 C CA . GLY A 1 289 ? 25.161 18.724 23.993 1.00 8.03 354 GLY A CA 1
ATOM 2108 C C . GLY A 1 289 ? 26.133 19.449 24.889 1.00 7.46 354 GLY A C 1
ATOM 2109 O O . GLY A 1 289 ? 26.843 20.371 24.512 1.00 7.34 354 GLY A O 1
ATOM 2110 N N . THR A 1 290 ? 26.168 18.985 26.139 1.00 8.88 355 THR A N 1
ATOM 2111 C CA . THR A 1 290 ? 27.100 19.539 27.098 1.00 9.05 355 THR A CA 1
ATOM 2112 C C . THR A 1 290 ? 28.540 19.188 26.777 1.00 9.39 355 THR A C 1
ATOM 2113 O O . THR A 1 290 ? 29.454 19.943 27.067 1.00 10.12 355 THR A O 1
ATOM 2117 N N . CYS A 1 291 ? 28.746 18.002 26.172 1.00 10.76 356 CYS A N 1
ATOM 2118 C CA . CYS A 1 291 ? 30.008 17.617 25.504 1.00 12.16 356 CYS A CA 1
ATOM 2119 C C . CYS A 1 291 ? 31.315 17.545 26.350 1.00 13.27 356 CYS A C 1
ATOM 2120 O O . CYS A 1 291 ? 32.416 17.741 25.839 1.00 15.59 356 CYS A O 1
ATOM 2123 N N . GLY A 1 292 ? 31.160 17.370 27.644 1.00 14.19 357 GLY A N 1
ATOM 2124 C CA . GLY A 1 292 ? 32.302 17.346 28.552 1.00 14.36 357 GLY A CA 1
ATOM 2125 C C . GLY A 1 292 ? 32.874 18.697 28.910 1.00 14.12 357 GLY A C 1
ATOM 2126 O O . GLY A 1 292 ? 33.901 18.751 29.612 1.00 16.32 357 GLY A O 1
ATOM 2127 N N . ARG A 1 293 ? 32.185 19.763 28.534 1.00 12.99 358 ARG A N 1
ATOM 2128 C CA . ARG A 1 293 ? 32.690 21.096 28.689 1.00 11.91 358 ARG A CA 1
ATOM 2129 C C . ARG A 1 293 ? 31.650 22.027 29.251 1.00 9.66 358 ARG A C 1
ATOM 2130 O O . ARG A 1 293 ? 31.886 23.205 29.234 1.00 10.40 358 ARG A O 1
ATOM 2138 N N . GLY A 1 294 ? 30.505 21.542 29.730 1.00 9.39 359 GLY A N 1
ATOM 2139 C CA . GLY A 1 294 ? 29.517 22.452 30.228 1.00 8.78 359 GLY A CA 1
ATOM 2140 C C . GLY A 1 294 ? 28.884 23.340 29.183 1.00 7.90 359 GLY A C 1
ATOM 2141 O O . GLY A 1 294 ? 28.399 24.407 29.482 1.00 8.59 359 GLY A O 1
ATOM 2142 N N . GLU A 1 295 ? 28.854 22.859 27.937 1.00 7.43 360 GLU A N 1
ATOM 2143 C CA . GLU A 1 295 ? 28.231 23.569 26.845 1.00 6.76 360 GLU A CA 1
ATOM 2144 C C . GLU A 1 295 ? 26.710 23.435 26.926 1.00 6.65 360 GLU A C 1
ATOM 2145 O O . GLU A 1 295 ? 26.184 22.678 27.747 1.00 7.00 360 GLU A O 1
ATOM 2151 N N . PRO A 1 296 ? 25.969 24.219 26.138 1.00 6.91 361 PRO A N 1
ATOM 2152 C CA . PRO A 1 296 ? 24.521 24.222 26.292 1.00 7.23 361 PRO A CA 1
ATOM 2153 C C . PRO A 1 296 ? 23.895 22.875 25.984 1.00 6.70 361 PRO A C 1
ATOM 2154 O O . PRO A 1 296 ? 24.411 22.081 25.205 1.00 7.10 361 PRO A O 1
ATOM 2158 N N . GLN A 1 297 ? 22.770 22.613 26.644 1.00 7.59 362 GLN A N 1
ATOM 2159 C CA . GLN A 1 297 ? 22.023 21.371 26.425 1.00 8.27 362 GLN A CA 1
ATOM 2160 C C . GLN A 1 297 ? 21.760 21.144 24.940 1.00 7.48 362 GLN A C 1
ATOM 2161 O O . GLN A 1 297 ? 21.527 22.074 24.146 1.00 7.71 362 GLN A O 1
ATOM 2167 N N . ALA A 1 298 ? 21.771 19.867 24.563 1.00 7.56 363 ALA A N 1
ATOM 2168 C CA . ALA A 1 298 ? 21.528 19.483 23.188 1.00 7.43 363 ALA A CA 1
ATOM 2169 C C . ALA A 1 298 ? 20.247 20.116 22.680 1.00 7.29 363 ALA A C 1
ATOM 2170 O O . ALA A 1 298 ? 19.197 20.050 23.333 1.00 8.79 363 ALA A O 1
ATOM 2172 N N . GLY A 1 299 ? 20.329 20.733 21.519 1.00 6.84 364 GLY A N 1
ATOM 2173 C CA . GLY A 1 299 ? 19.209 21.368 20.863 1.00 7.53 364 GLY A CA 1
ATOM 2174 C C . GLY A 1 299 ? 19.067 22.837 21.136 1.00 7.59 364 GLY A C 1
ATOM 2175 O O . GLY A 1 299 ? 18.320 23.513 20.430 1.00 8.68 364 GLY A O 1
ATOM 2176 N N . ARG A 1 300 ? 19.736 23.368 22.142 1.00 7.28 365 ARG A N 1
ATOM 2177 C CA . ARG A 1 300 ? 19.608 24.789 22.453 1.00 7.77 365 ARG A CA 1
ATOM 2178 C C . ARG A 1 300 ? 20.365 25.613 21.416 1.00 7.09 365 ARG A C 1
ATOM 2179 O O . ARG A 1 300 ? 21.517 25.337 21.093 1.00 7.16 365 ARG A O 1
ATOM 2187 N N . PHE A 1 301 ? 19.715 26.641 20.899 1.00 7.83 366 PHE A N 1
ATOM 2188 C CA . PHE A 1 301 ? 20.315 27.470 19.882 1.00 7.52 366 PHE A CA 1
ATOM 2189 C C . PHE A 1 301 ? 21.336 28.429 20.477 1.00 7.69 366 PHE A C 1
ATOM 2190 O O . PHE A 1 301 ? 21.032 29.134 21.439 1.00 9.40 366 PHE A O 1
ATOM 2198 N N . VAL A 1 302 ? 22.503 28.484 19.857 1.00 6.64 367 VAL A N 1
ATOM 2199 C CA . VAL A 1 302 ? 23.612 29.329 20.273 1.00 7.20 367 VAL A CA 1
ATOM 2200 C C . VAL A 1 302 ? 23.986 30.170 19.049 1.00 6.57 367 VAL A C 1
ATOM 2201 O O . VAL A 1 302 ? 24.551 29.643 18.080 1.00 6.43 367 VAL A O 1
ATOM 2205 N N . SER A 1 303 ? 23.700 31.456 19.068 1.00 6.88 368 SER A N 1
ATOM 2206 C CA . SER A 1 303 ? 24.015 32.276 17.920 1.00 7.22 368 SER A CA 1
ATOM 2207 C C . SER A 1 303 ? 25.466 32.152 17.528 1.00 7.19 368 SER A C 1
ATOM 2208 O O . SER A 1 303 ? 25.785 32.066 16.332 1.00 7.66 368 SER A O 1
ATOM 2211 N N . GLN A 1 304 ? 26.382 32.141 18.490 1.00 7.00 369 GLN A N 1
ATOM 2212 C CA . GLN A 1 304 ? 27.789 32.040 18.165 1.00 7.20 369 GLN A CA 1
ATOM 2213 C C . GLN A 1 304 ? 28.109 30.807 17.349 1.00 6.22 369 GLN A C 1
ATOM 2214 O O . GLN A 1 304 ? 28.988 30.850 16.498 1.00 6.90 369 GLN A O 1
ATOM 2220 N N . TYR A 1 305 ? 27.440 29.693 17.626 1.00 5.73 370 TYR A N 1
ATOM 2221 C CA . TYR A 1 305 ? 27.709 28.482 16.873 1.00 5.95 370 TYR A CA 1
ATOM 2222 C C . TYR A 1 305 ? 27.297 28.622 15.401 1.00 5.92 370 TYR A C 1
ATOM 2223 O O . TYR A 1 305 ? 27.983 28.142 14.508 1.00 6.78 370 TYR A O 1
ATOM 2232 N N . ALA A 1 306 ? 26.144 29.242 15.166 1.00 5.97 371 ALA A N 1
ATOM 2233 C CA . ALA A 1 306 ? 25.697 29.477 13.780 1.00 6.09 371 ALA A CA 1
ATOM 2234 C C . ALA A 1 306 ? 26.654 30.423 13.076 1.00 6.52 371 ALA A C 1
ATOM 2235 O O . ALA A 1 306 ? 27.013 30.208 11.918 1.00 7.07 371 ALA A O 1
ATOM 2237 N N . ILE A 1 307 ? 27.069 31.479 13.766 1.00 6.83 372 ILE A N 1
ATOM 2238 C CA . ILE A 1 307 ? 27.991 32.449 13.194 1.00 7.14 372 ILE A CA 1
ATOM 2239 C C . ILE A 1 307 ? 29.330 31.802 12.903 1.00 6.57 372 ILE A C 1
ATOM 2240 O O . ILE A 1 307 ? 29.904 32.069 11.846 1.00 7.14 372 ILE A O 1
ATOM 2245 N N . ASP A 1 308 ? 29.829 30.957 13.785 1.00 6.80 373 ASP A N 1
ATOM 2246 C CA . ASP A 1 308 ? 31.094 30.272 13.549 1.00 6.66 373 ASP A CA 1
ATOM 2247 C C . ASP A 1 308 ? 31.011 29.427 12.280 1.00 6.45 373 ASP A C 1
ATOM 2248 O O . ASP A 1 308 ? 31.926 29.446 11.459 1.00 6.91 373 ASP A O 1
ATOM 2253 N N . LEU A 1 309 ? 29.919 28.680 12.120 1.00 6.36 374 LEU A N 1
ATOM 2254 C CA . LEU A 1 309 ? 29.769 27.831 10.934 1.00 5.99 374 LEU A CA 1
ATOM 2255 C C . LEU A 1 309 ? 29.791 28.678 9.658 1.00 6.34 374 LEU A C 1
ATOM 2256 O O . LEU A 1 309 ? 30.411 28.284 8.661 1.00 6.66 374 LEU A O 1
ATOM 2261 N N . ALA A 1 310 ? 29.111 29.799 9.685 1.00 6.30 375 ALA A N 1
ATOM 2262 C CA . ALA A 1 310 ? 29.059 30.673 8.529 1.00 7.26 375 ALA A CA 1
ATOM 2263 C C . ALA A 1 310 ? 30.422 31.341 8.293 1.00 7.71 375 ALA A C 1
ATOM 2264 O O . ALA A 1 310 ? 30.890 31.406 7.141 1.00 8.34 375 ALA A O 1
ATOM 2266 N N . HIS A 1 311 ? 31.061 31.840 9.340 1.00 8.23 376 HIS A N 1
ATOM 2267 C CA A HIS A 1 311 ? 32.443 32.402 9.208 0.70 8.89 376 HIS A CA 1
ATOM 2268 C CA B HIS A 1 311 ? 32.341 32.455 9.189 0.30 8.84 376 HIS A CA 1
ATOM 2269 C C . HIS A 1 311 ? 33.383 31.425 8.654 1.00 8.84 376 HIS A C 1
ATOM 2270 O O . HIS A 1 311 ? 34.235 31.757 7.797 1.00 9.87 376 HIS A O 1
ATOM 2283 N N . ASN A 1 312 ? 33.309 30.186 9.111 1.00 8.35 377 ASN A N 1
ATOM 2284 C CA . ASN A 1 312 ? 34.255 29.180 8.645 1.00 8.90 377 ASN A CA 1
ATOM 2285 C C . ASN A 1 312 ? 33.999 28.783 7.192 1.00 9.06 377 ASN A C 1
ATOM 2286 O O . ASN A 1 312 ? 34.906 28.315 6.506 1.00 11.13 377 ASN A O 1
ATOM 2291 N N . ALA A 1 313 ? 32.798 29.044 6.699 1.00 8.35 378 ALA A N 1
ATOM 2292 C CA . ALA A 1 313 ? 32.450 28.896 5.268 1.00 8.32 378 ALA A CA 1
ATOM 2293 C C . ALA A 1 313 ? 32.810 30.144 4.473 1.00 8.86 378 ALA A C 1
ATOM 2294 O O . ALA A 1 313 ? 32.461 30.239 3.291 1.00 10.38 378 ALA A O 1
ATOM 2296 N N . GLY A 1 314 ? 33.479 31.115 5.099 1.00 9.45 379 GLY A N 1
ATOM 2297 C CA . GLY A 1 314 ? 33.890 32.344 4.402 1.00 10.77 379 GLY A CA 1
ATOM 2298 C C . GLY A 1 314 ? 32.883 33.442 4.352 1.00 10.96 379 GLY A C 1
ATOM 2299 O O . GLY A 1 314 ? 33.163 34.461 3.686 1.00 13.06 379 GLY A O 1
ATOM 2300 N N . GLN A 1 315 ? 31.765 33.307 5.057 1.00 12.25 380 GLN A N 1
ATOM 2301 C CA . GLN A 1 315 ? 30.706 34.322 5.102 1.00 13.51 380 GLN A CA 1
ATOM 2302 C C . GLN A 1 315 ? 30.823 35.313 6.254 1.00 16.09 380 GLN A C 1
ATOM 2303 O O . GLN A 1 315 ? 31.820 35.210 7.015 1.00 17.64 380 GLN A O 1
#

Radius of gyration: 18.2 Å; Cα contacts (8 Å, |Δi|>4): 696; chains: 1; bounding box: 47×54×54 Å

Nearest PDB structures (foldseek):
  1up3-assembly1_A  TM=1.003E+00  e=1.741E-64  Mycobacterium tuberculosis H37Rv
  6fao-assembly1_A  TM=9.149E-01  e=2.761E-31  metagenome
  2bod-assembly1_X  TM=9.148E-01  e=1.489E-29  Thermobifida fusca
  2bof-assembly1_X  TM=9.302E-01  e=7.806E-29  Thermobifida fusca
  3ru8-assembly1_X  TM=9.048E-01  e=4.900E-26  unclassified

GO terms:
  GO:0008810 cellulase activity (F, IDA)
  GO:0030245 cellulose catabolic process (P, IDA)
  GO:0005576 extracellular region (C, HDA)

B-factor: mean 10.55, std 6.39, range [3.51, 34.04]